Protein AF-0000000071578314 (afdb_homodimer)

Structure (mmCIF, N/CA/C/O backbone):
data_AF-0000000071578314-model_v1
#
loop_
_entity.id
_entity.type
_entity.pdbx_description
1 polymer 'Uncharacterized protein'
#
loop_
_atom_site.group_PDB
_atom_site.id
_atom_site.type_symbol
_atom_site.label_atom_id
_atom_site.label_alt_id
_atom_site.label_comp_id
_atom_site.label_asym_id
_atom_site.label_entity_id
_atom_site.label_seq_id
_atom_site.pdbx_PDB_ins_code
_atom_site.Cartn_x
_atom_site.Cartn_y
_atom_site.Cartn_z
_atom_site.occupancy
_atom_site.B_iso_or_equiv
_atom_site.auth_seq_id
_atom_site.auth_comp_id
_atom_site.auth_asym_id
_atom_site.auth_atom_id
_atom_site.pdbx_PDB_model_num
ATOM 1 N N . MET A 1 1 ? -38 37.062 40.188 1 32.25 1 MET A N 1
ATOM 2 C CA . MET A 1 1 ? -37.344 35.75 40.094 1 32.25 1 MET A CA 1
ATOM 3 C C . MET A 1 1 ? -36.375 35.688 38.938 1 32.25 1 MET A C 1
ATOM 5 O O . MET A 1 1 ? -36.5 36.438 37.969 1 32.25 1 MET A O 1
ATOM 9 N N . SER A 1 2 ? -35.188 34.781 39.125 1 33.84 2 SER A N 1
ATOM 10 C CA . SER A 1 2 ? -33.812 34.531 38.719 1 33.84 2 SER A CA 1
ATOM 11 C C . SER A 1 2 ? -33.75 33.969 37.281 1 33.84 2 SER A C 1
ATOM 13 O O . SER A 1 2 ? -34.031 32.812 37.062 1 33.84 2 SER A O 1
ATOM 15 N N . TYR A 1 3 ? -34.062 34.656 36.281 1 40.19 3 TYR A N 1
ATOM 16 C CA . TYR A 1 3 ? -33.844 34.375 34.844 1 40.19 3 TYR A CA 1
ATOM 17 C C . TYR A 1 3 ? -32.406 34.031 34.562 1 40.19 3 TYR A C 1
ATOM 19 O O . TYR A 1 3 ? -31.984 33.906 33.406 1 40.19 3 TYR A O 1
ATOM 27 N N . ASN A 1 4 ? -31.453 34.375 35.531 1 37.28 4 ASN A N 1
ATOM 28 C CA . ASN A 1 4 ? -30.031 34.188 35.219 1 37.28 4 ASN A CA 1
ATOM 29 C C . ASN A 1 4 ? -29.688 32.719 35.031 1 37.28 4 ASN A C 1
ATOM 31 O O . ASN A 1 4 ? -28.516 32.344 35.062 1 37.28 4 ASN A O 1
ATOM 35 N N . GLN A 1 5 ? -30.531 31.797 35.406 1 35.94 5 GLN A N 1
ATOM 36 C CA . GLN A 1 5 ? -30 30.453 35.531 1 35.94 5 GLN A CA 1
ATOM 37 C C . GLN A 1 5 ? -29.516 29.906 34.188 1 35.94 5 GLN A C 1
ATOM 39 O O . GLN A 1 5 ? -28.562 29.109 34.156 1 35.94 5 GLN A O 1
ATOM 44 N N . ASN A 1 6 ? -30.328 30 33.156 1 36.62 6 ASN A N 1
ATOM 45 C CA . ASN A 1 6 ? -30.188 28.969 32.125 1 36.62 6 ASN A CA 1
ATOM 46 C C . ASN A 1 6 ? -28.969 29.25 31.234 1 36.62 6 ASN A C 1
ATOM 48 O O . ASN A 1 6 ? -28.812 28.609 30.188 1 36.62 6 ASN A O 1
ATOM 52 N N . TYR A 1 7 ? -28.391 30.438 31.312 1 37.94 7 TYR A N 1
ATOM 53 C CA . TYR A 1 7 ? -27.391 30.609 30.281 1 37.94 7 TYR A CA 1
ATOM 54 C C . TYR A 1 7 ? -26.188 29.703 30.516 1 37.94 7 TYR A C 1
ATOM 56 O O . TYR A 1 7 ? -25.234 29.703 29.734 1 37.94 7 TYR A O 1
ATOM 64 N N . ASN A 1 8 ? -25.906 29.344 31.766 1 36.47 8 ASN A N 1
ATOM 65 C CA . ASN A 1 8 ? -24.656 28.625 32.031 1 36.47 8 ASN A CA 1
ATOM 66 C C . ASN A 1 8 ? -24.625 27.281 31.281 1 36.47 8 ASN A C 1
ATOM 68 O O . ASN A 1 8 ? -23.797 26.422 31.594 1 36.47 8 ASN A O 1
ATOM 72 N N . SER A 1 9 ? -25.781 26.781 30.906 1 37.16 9 SER A N 1
ATOM 73 C CA . SER A 1 9 ? -25.594 25.469 30.312 1 37.16 9 SER A CA 1
ATOM 74 C C . SER A 1 9 ? -24.656 25.531 29.109 1 37.16 9 SER A C 1
ATOM 76 O O . SER A 1 9 ? -25.109 25.594 27.969 1 37.16 9 SER A O 1
ATOM 78 N N . ARG A 1 10 ? -23.859 26.562 29.062 1 40.16 10 ARG A N 1
ATOM 79 C CA . ARG A 1 10 ? -22.828 26.422 28.016 1 40.16 10 ARG A CA 1
ATOM 80 C C . ARG A 1 10 ? -22.344 24.969 27.938 1 40.16 10 ARG A C 1
ATOM 82 O O . ARG A 1 10 ? -22.156 24.312 28.969 1 40.16 10 ARG A O 1
ATOM 89 N N . GLY A 1 11 ? -22.656 24.172 26.953 1 41.34 11 GLY A N 1
ATOM 90 C CA . GLY A 1 11 ? -22.25 22.812 26.609 1 41.34 11 GLY A CA 1
ATOM 91 C C . GLY A 1 11 ? -20.828 22.5 27.031 1 41.34 11 GLY A C 1
ATOM 92 O O . GLY A 1 11 ? -19.891 23.172 26.625 1 41.34 11 GLY A O 1
ATOM 93 N N . ALA A 1 12 ? -20.5 22.125 28.25 1 46.62 12 ALA A N 1
ATOM 94 C CA . ALA A 1 12 ? -19.219 21.625 28.766 1 46.62 12 ALA A CA 1
ATOM 95 C C . ALA A 1 12 ? -18.422 20.953 27.672 1 46.62 12 ALA A C 1
ATOM 97 O O . ALA A 1 12 ? -18.922 20.078 26.969 1 46.62 12 ALA A O 1
ATOM 98 N N . SER A 1 13 ? -17.578 21.641 26.969 1 53.97 13 SER A N 1
ATOM 99 C CA . SER A 1 13 ? -16.625 20.969 26.094 1 53.97 13 SER A CA 1
ATOM 100 C C . SER A 1 13 ? -16.281 19.578 26.609 1 53.97 13 SER A C 1
ATOM 102 O O . SER A 1 13 ? -16.109 19.375 27.812 1 53.97 13 SER A O 1
ATOM 104 N N . PRO A 1 14 ? -16.797 18.547 25.953 1 57.66 14 PRO A N 1
ATOM 105 C CA . PRO A 1 14 ? -16.422 17.219 26.453 1 57.66 14 PRO A CA 1
ATOM 106 C C . PRO A 1 14 ? -15.016 17.188 27.047 1 57.66 14 PRO A C 1
ATOM 108 O O . PRO A 1 14 ? -14.148 17.953 26.641 1 57.66 14 PRO A O 1
ATOM 111 N N . PRO A 1 15 ? -14.93 16.578 28.266 1 58.28 15 PRO A N 1
ATOM 112 C CA . PRO A 1 15 ? -13.617 16.484 28.922 1 58.28 15 PRO A CA 1
ATOM 113 C C . PRO A 1 15 ? -12.516 16.062 27.953 1 58.28 15 PRO A C 1
ATOM 115 O O . PRO A 1 15 ? -12.789 15.406 26.938 1 58.28 15 PRO A O 1
ATOM 118 N N . LEU A 1 16 ? -11.359 16.719 27.969 1 56.22 16 LEU A N 1
ATOM 119 C CA . LEU A 1 16 ? -10.125 16.422 27.234 1 56.22 16 LEU A CA 1
ATOM 120 C C . LEU A 1 16 ? -9.953 14.93 27.047 1 56.22 16 LEU A C 1
ATOM 122 O O . LEU A 1 16 ? -9.43 14.484 26.016 1 56.22 16 LEU A O 1
ATOM 126 N N . SER A 1 17 ? -10.414 14.219 28.109 1 58.94 17 SER A N 1
ATOM 127 C CA . SER A 1 17 ? -10.32 12.758 28.062 1 58.94 17 SER A CA 1
ATOM 128 C C . SER A 1 17 ? -11.055 12.188 26.859 1 58.94 17 SER A C 1
ATOM 130 O O . SER A 1 17 ? -10.633 11.18 26.281 1 58.94 17 SER A O 1
ATOM 132 N N . TYR A 1 18 ? -12.125 12.852 26.469 1 56.09 18 TYR A N 1
ATOM 133 C CA . TYR A 1 18 ? -12.945 12.391 25.359 1 56.09 18 TYR A CA 1
ATOM 134 C C . TYR A 1 18 ? -12.18 12.469 24.047 1 56.09 18 TYR A C 1
ATOM 136 O O . TYR A 1 18 ? -12.328 11.609 23.172 1 56.09 18 TYR A O 1
ATOM 144 N N . TYR A 1 19 ? -11.336 13.367 23.953 1 58.34 19 TYR A N 1
ATOM 145 C CA . TYR A 1 19 ? -10.562 13.539 22.734 1 58.34 19 TYR A CA 1
ATOM 146 C C . TYR A 1 19 ? -9.281 12.727 22.766 1 58.34 19 TYR A C 1
ATOM 148 O O . TYR A 1 19 ? -8.797 12.258 21.734 1 58.34 19 TYR A O 1
ATOM 156 N N . ILE A 1 20 ? -8.828 12.523 23.953 1 67.69 20 ILE A N 1
ATOM 157 C CA . ILE A 1 20 ? -7.523 11.898 24.109 1 67.69 20 ILE A CA 1
ATOM 158 C C . ILE A 1 20 ? -7.645 10.391 23.906 1 67.69 20 ILE A C 1
ATOM 160 O O . ILE A 1 20 ? -6.773 9.766 23.297 1 67.69 20 ILE A O 1
ATOM 164 N N . GLN A 1 21 ? -8.773 9.875 24.281 1 74 21 GLN A N 1
ATOM 165 C CA . GLN A 1 21 ? -8.898 8.422 24.281 1 74 21 GLN A CA 1
ATOM 166 C C . GLN A 1 21 ? -8.953 7.883 22.844 1 74 21 GLN A C 1
ATOM 168 O O . GLN A 1 21 ? -8.188 6.992 22.484 1 74 21 GLN A O 1
ATOM 173 N N . PRO A 1 22 ? -9.836 8.461 22.047 1 77.25 22 PRO A N 1
ATOM 174 C CA . PRO A 1 22 ? -9.875 7.957 20.672 1 77.25 22 PRO A CA 1
ATOM 175 C C . PRO A 1 22 ? -8.57 8.203 19.922 1 77.25 22 PRO A C 1
ATOM 177 O O . PRO A 1 22 ? -8.164 7.379 19.109 1 77.25 22 PRO A O 1
ATOM 180 N N . ARG A 1 23 ? -7.938 9.227 20.25 1 82.94 23 ARG A N 1
ATOM 181 C CA . ARG A 1 23 ? -6.672 9.531 19.594 1 82.94 23 ARG A CA 1
ATOM 182 C C . ARG A 1 23 ? -5.598 8.516 19.969 1 82.94 23 ARG A C 1
ATOM 184 O O . ARG A 1 23 ? -4.789 8.117 19.125 1 82.94 23 ARG A O 1
ATOM 191 N N . GLN A 1 24 ? -5.637 8.195 21.234 1 86.44 24 GLN A N 1
ATOM 192 C CA . GLN A 1 24 ? -4.656 7.219 21.703 1 86.44 24 GLN A CA 1
ATOM 193 C C . GLN A 1 24 ? -4.922 5.84 21.094 1 86.44 24 GLN A C 1
ATOM 195 O O . GLN A 1 24 ? -3.988 5.121 20.734 1 86.44 24 GLN A O 1
ATOM 200 N N . ARG A 1 25 ? -6.148 5.496 21.016 1 88.5 25 ARG A N 1
ATOM 201 C CA . ARG A 1 25 ? -6.508 4.215 20.422 1 88.5 25 ARG A CA 1
ATOM 202 C C . ARG A 1 25 ? -6.102 4.16 18.953 1 88.5 25 ARG A C 1
ATOM 204 O O . ARG A 1 25 ? -5.582 3.146 18.484 1 88.5 25 ARG A O 1
ATOM 211 N N . LEU A 1 26 ? -6.359 5.227 18.297 1 90 26 LEU A N 1
ATOM 212 C CA . LEU A 1 26 ? -5.98 5.289 16.891 1 90 26 LEU A CA 1
ATOM 213 C C . LEU A 1 26 ? -4.469 5.211 16.734 1 90 26 LEU A C 1
ATOM 215 O O . LEU A 1 26 ? -3.967 4.504 15.859 1 90 26 LEU A O 1
ATOM 219 N N . ASN A 1 27 ? -3.818 5.887 17.625 1 91.06 27 ASN A N 1
ATOM 220 C CA . ASN A 1 27 ? -2.361 5.855 17.578 1 91.06 27 ASN A CA 1
ATOM 221 C C . ASN A 1 27 ? -1.824 4.445 17.812 1 91.06 27 ASN A C 1
ATOM 223 O O . ASN A 1 27 ? -0.858 4.031 17.172 1 91.06 27 ASN A O 1
ATOM 227 N N . THR A 1 28 ? -2.43 3.793 18.703 1 91.06 28 THR A N 1
ATOM 228 C CA . THR A 1 28 ? -2.02 2.42 18.984 1 91.06 28 THR A CA 1
ATOM 229 C C . THR A 1 28 ? -2.299 1.525 17.766 1 91.06 28 THR A C 1
ATOM 231 O O . THR A 1 28 ? -1.459 0.706 17.391 1 91.06 28 THR A O 1
ATOM 234 N N . LEU A 1 29 ? -3.438 1.642 17.172 1 92.5 29 LEU A N 1
ATOM 235 C CA . LEU A 1 29 ? -3.789 0.874 15.992 1 92.5 29 LEU A CA 1
ATOM 236 C C . LEU A 1 29 ? -2.783 1.119 14.867 1 92.5 29 LEU A C 1
ATOM 238 O O . LEU A 1 29 ? -2.293 0.171 14.25 1 92.5 29 LEU A O 1
ATOM 242 N N . LEU A 1 30 ? -2.467 2.359 14.672 1 94.19 30 LEU A N 1
ATOM 243 C CA . LEU A 1 30 ? -1.527 2.725 13.617 1 94.19 30 LEU A CA 1
ATOM 244 C C . LEU A 1 30 ? -0.124 2.223 13.945 1 94.19 30 LEU A C 1
ATOM 246 O O . LEU A 1 30 ? 0.603 1.78 13.047 1 94.19 30 LEU A O 1
ATOM 250 N N . ALA A 1 31 ? 0.242 2.254 15.219 1 94.38 31 ALA A N 1
ATOM 251 C CA . ALA A 1 31 ? 1.557 1.764 15.617 1 94.38 31 ALA A CA 1
ATOM 252 C C . ALA A 1 31 ? 1.678 0.261 15.383 1 94.38 31 ALA A C 1
ATOM 254 O O . ALA A 1 31 ? 2.676 -0.21 14.836 1 94.38 31 ALA A O 1
ATOM 255 N N . VAL A 1 32 ? 0.685 -0.415 15.789 1 94.19 32 VAL A N 1
ATOM 256 C CA . VAL A 1 32 ? 0.679 -1.862 15.609 1 94.19 32 VAL A CA 1
ATOM 257 C C . VAL A 1 32 ? 0.673 -2.191 14.117 1 94.19 32 VAL A C 1
ATOM 259 O O . VAL A 1 32 ? 1.396 -3.084 13.664 1 94.19 32 VAL A O 1
ATOM 262 N N . HIS A 1 33 ? -0.145 -1.476 13.375 1 95.44 33 HIS A N 1
ATOM 263 C CA . HIS A 1 33 ? -0.214 -1.676 11.938 1 95.44 33 HIS A CA 1
ATOM 264 C C . HIS A 1 33 ? 1.128 -1.382 11.273 1 95.44 33 HIS A C 1
ATOM 266 O O . HIS A 1 33 ? 1.562 -2.119 10.383 1 95.44 33 HIS A O 1
ATOM 272 N N . SER A 1 34 ? 1.785 -0.366 11.711 1 96.75 34 SER A N 1
ATOM 273 C CA . SER A 1 34 ? 3.088 -0.008 11.156 1 96.75 34 SER A CA 1
ATOM 274 C C . SER A 1 34 ? 4.125 -1.092 11.438 1 96.75 34 SER A C 1
ATOM 276 O O . SER A 1 34 ? 4.785 -1.577 10.516 1 96.75 34 SER A O 1
ATOM 278 N N . VAL A 1 35 ? 4.246 -1.532 12.664 1 96.44 35 VAL A N 1
ATOM 279 C CA . VAL A 1 35 ? 5.223 -2.539 13.062 1 96.44 35 VAL A CA 1
ATOM 280 C C . VAL A 1 35 ? 4.93 -3.855 12.344 1 96.44 35 VAL A C 1
ATOM 282 O O . VAL A 1 35 ? 5.84 -4.508 11.836 1 96.44 35 VAL A O 1
ATOM 285 N N . SER A 1 36 ? 3.678 -4.188 12.336 1 95.88 36 SER A N 1
ATOM 286 C CA . SER A 1 36 ? 3.307 -5.41 11.633 1 95.88 36 SER A CA 1
ATOM 287 C C . SER A 1 36 ? 3.645 -5.316 10.148 1 95.88 36 SER A C 1
ATOM 289 O O . SER A 1 36 ? 4.07 -6.301 9.539 1 95.88 36 SER A O 1
ATOM 291 N N . SER A 1 37 ? 3.453 -4.191 9.547 1 96.62 37 SER A N 1
ATOM 292 C CA . SER A 1 37 ? 3.764 -4 8.133 1 96.62 37 SER A CA 1
ATOM 293 C C . SER A 1 37 ? 5.258 -4.16 7.867 1 96.62 37 SER A C 1
ATOM 295 O O . SER A 1 37 ? 5.656 -4.746 6.859 1 96.62 37 SER A O 1
ATOM 297 N N . PHE A 1 38 ? 6.105 -3.719 8.797 1 96.56 38 PHE A N 1
ATOM 298 C CA . PHE A 1 38 ? 7.547 -3.898 8.664 1 96.56 38 PHE A CA 1
ATOM 299 C C . PHE A 1 38 ? 7.914 -5.375 8.703 1 96.56 38 PHE A C 1
ATOM 301 O O . PHE A 1 38 ? 8.672 -5.855 7.859 1 96.56 38 PHE A O 1
ATOM 308 N N . ILE A 1 39 ? 7.305 -6.047 9.578 1 95.31 39 ILE A N 1
ATOM 309 C CA . ILE A 1 39 ? 7.645 -7.449 9.797 1 95.31 39 ILE A CA 1
ATOM 310 C C . ILE A 1 39 ? 7.133 -8.297 8.633 1 95.31 39 ILE A C 1
ATOM 312 O O . ILE A 1 39 ? 7.895 -9.047 8.023 1 95.31 39 ILE A O 1
ATOM 316 N N . ILE A 1 40 ? 5.891 -8.141 8.281 1 92.94 40 ILE A N 1
ATOM 317 C CA . ILE A 1 40 ? 5.266 -8.93 7.219 1 92.94 40 ILE A CA 1
ATOM 318 C C . ILE A 1 40 ? 5.906 -8.578 5.875 1 92.94 40 ILE A C 1
ATOM 320 O O . ILE A 1 40 ? 6.195 -9.469 5.07 1 92.94 40 ILE A O 1
ATOM 324 N N . GLY A 1 41 ? 6.094 -7.277 5.656 1 95.88 41 GLY A N 1
ATOM 325 C CA . GLY A 1 41 ? 6.727 -6.852 4.418 1 95.88 41 GLY A CA 1
ATOM 326 C C . GLY A 1 41 ? 8.133 -7.398 4.246 1 95.88 41 GLY A C 1
ATOM 327 O O . GLY A 1 41 ? 8.477 -7.91 3.178 1 95.88 41 GLY A O 1
ATOM 328 N N . ALA A 1 42 ? 8.891 -7.383 5.285 1 95.44 42 ALA A N 1
ATOM 329 C CA . ALA A 1 42 ? 10.273 -7.852 5.219 1 95.44 42 ALA A CA 1
ATOM 330 C C . ALA A 1 42 ? 10.328 -9.367 5.09 1 95.44 42 ALA A C 1
ATOM 332 O O . ALA A 1 42 ? 11.039 -9.898 4.23 1 95.44 42 ALA A O 1
ATOM 333 N N . LEU A 1 43 ? 9.586 -10.016 5.887 1 92.38 43 LEU A N 1
ATOM 334 C CA . LEU A 1 43 ? 9.609 -11.477 5.883 1 92.38 43 LEU A CA 1
ATOM 335 C C . LEU A 1 43 ? 9.07 -12.023 4.562 1 92.38 43 LEU A C 1
ATOM 337 O O . LEU A 1 43 ? 9.641 -12.961 3.996 1 92.38 43 LEU A O 1
ATOM 341 N N . GLY A 1 44 ? 7.996 -11.484 4.098 1 91.25 44 GLY A N 1
ATOM 342 C CA . GLY A 1 44 ? 7.406 -11.945 2.854 1 91.25 44 GLY A CA 1
ATOM 343 C C . GLY A 1 44 ? 8.266 -11.656 1.64 1 91.25 44 GLY A C 1
ATOM 344 O O . GLY A 1 44 ? 8.289 -12.438 0.685 1 91.25 44 GLY A O 1
ATOM 345 N N . TYR A 1 45 ? 8.945 -10.562 1.661 1 93.94 45 TYR A N 1
ATOM 346 C CA . TYR A 1 45 ? 9.812 -10.211 0.542 1 93.94 45 TYR A CA 1
ATOM 347 C C . TYR A 1 45 ? 11.039 -11.117 0.5 1 93.94 45 TYR A C 1
ATOM 349 O O . TYR A 1 45 ? 11.438 -11.586 -0.571 1 93.94 45 TYR A O 1
ATOM 357 N N . LEU A 1 46 ? 11.625 -11.414 1.672 1 92.19 46 LEU A N 1
ATOM 358 C CA . LEU A 1 46 ? 12.859 -12.188 1.752 1 92.19 46 LEU A CA 1
ATOM 359 C C . LEU A 1 46 ? 12.578 -13.68 1.591 1 92.19 46 LEU A C 1
ATOM 361 O O . LEU A 1 46 ? 13.43 -14.43 1.098 1 92.19 46 LEU A O 1
ATOM 365 N N . ASN A 1 47 ? 11.438 -14.078 2.062 1 88.38 47 ASN A N 1
ATOM 366 C CA . ASN A 1 47 ? 11.039 -15.484 1.981 1 88.38 47 ASN A CA 1
ATOM 367 C C . ASN A 1 47 ? 9.68 -15.641 1.32 1 88.38 47 ASN A C 1
ATOM 369 O O . ASN A 1 47 ? 8.68 -15.891 2 1 88.38 47 ASN A O 1
ATOM 373 N N . PRO A 1 48 ? 9.75 -15.688 0.012 1 77.75 48 PRO A N 1
ATOM 374 C CA . PRO A 1 48 ? 8.461 -15.75 -0.682 1 77.75 48 PRO A CA 1
ATOM 375 C C . PRO A 1 48 ? 7.75 -17.078 -0.48 1 77.75 48 PRO A C 1
ATOM 377 O O . PRO A 1 48 ? 6.547 -17.188 -0.742 1 77.75 48 PRO A O 1
ATOM 380 N N . ASN A 1 49 ? 8.453 -18.094 0.102 1 75.5 49 ASN A N 1
ATOM 381 C CA . ASN A 1 49 ? 7.816 -19.359 0.431 1 75.5 49 ASN A CA 1
ATOM 382 C C . ASN A 1 49 ? 6.793 -19.203 1.552 1 75.5 49 ASN A C 1
ATOM 384 O O . ASN A 1 49 ? 5.941 -20.078 1.748 1 75.5 49 ASN A O 1
ATOM 388 N N . THR A 1 50 ? 6.961 -18.094 2.164 1 69.25 50 THR A N 1
ATOM 389 C CA . THR A 1 50 ? 5.988 -17.812 3.215 1 69.25 50 THR A CA 1
ATOM 390 C C . THR A 1 50 ? 4.582 -17.688 2.631 1 69.25 50 THR A C 1
ATOM 392 O O . THR A 1 50 ? 3.594 -17.969 3.311 1 69.25 50 THR A O 1
ATOM 395 N N . ALA A 1 51 ? 4.57 -17.281 1.399 1 65.94 51 ALA A N 1
ATOM 396 C CA . ALA A 1 51 ? 3.271 -17.234 0.734 1 65.94 51 ALA A CA 1
ATOM 397 C C . AL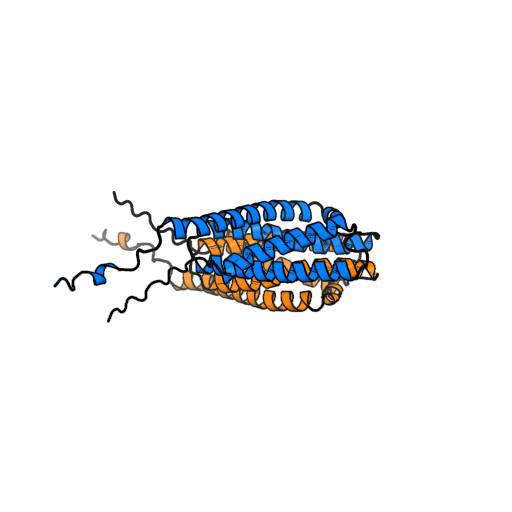A A 1 51 ? 2.621 -18.609 0.691 1 65.94 51 ALA A C 1
ATOM 399 O O . ALA A 1 51 ? 1.395 -18.719 0.663 1 65.94 51 ALA A O 1
ATOM 400 N N . SER A 1 52 ? 3.475 -19.594 0.691 1 65.81 52 SER A N 1
ATOM 401 C CA . SER A 1 52 ? 2.973 -20.953 0.671 1 65.81 52 SER A CA 1
ATOM 402 C C . SER A 1 52 ? 2.244 -21.297 1.968 1 65.81 52 SER A C 1
ATOM 404 O O . SER A 1 52 ? 1.463 -22.25 2.016 1 65.81 52 SER A O 1
ATOM 406 N N . LEU A 1 53 ? 2.596 -20.484 2.91 1 62.72 53 LEU A N 1
ATOM 407 C CA . LEU A 1 53 ? 1.857 -20.688 4.156 1 62.72 53 LEU A CA 1
ATOM 408 C C . LEU A 1 53 ? 0.403 -20.25 3.994 1 62.72 53 LEU A C 1
ATOM 410 O O . LEU A 1 53 ? -0.477 -20.75 4.699 1 62.72 53 LEU A O 1
ATOM 414 N N . PHE A 1 54 ? 0.282 -19.438 2.947 1 63.78 54 PHE A N 1
ATOM 415 C CA . PHE A 1 54 ? -1.056 -18.891 2.762 1 63.78 54 PHE A CA 1
ATOM 416 C C . PHE A 1 54 ? -1.762 -19.562 1.593 1 63.78 54 PHE A C 1
ATOM 418 O O . PHE A 1 54 ? -2.992 -19.625 1.561 1 63.78 54 PHE A O 1
ATOM 425 N N . PHE A 1 55 ? -0.832 -20.141 0.766 1 65.38 55 PHE A N 1
ATOM 426 C CA . PHE A 1 55 ? -1.408 -20.719 -0.438 1 65.38 55 PHE A CA 1
ATOM 427 C C . PHE A 1 55 ? -0.785 -22.078 -0.727 1 65.38 55 PHE A C 1
ATOM 429 O O . PHE A 1 55 ? 0.402 -22.297 -0.469 1 65.38 55 PHE A O 1
ATOM 436 N N . SER A 1 56 ? -1.62 -23 -1.062 1 64.88 56 SER A N 1
ATOM 437 C CA . SER A 1 56 ? -1.12 -24.328 -1.438 1 64.88 56 SER A CA 1
ATOM 438 C C . SER A 1 56 ? -0.535 -24.312 -2.846 1 64.88 56 SER A C 1
ATOM 440 O O . SER A 1 56 ? -1.267 -24.156 -3.826 1 64.88 56 SER A O 1
ATOM 442 N N . VAL A 1 57 ? 0.733 -24.141 -2.9 1 63.47 57 VAL A N 1
ATOM 443 C CA . VAL A 1 57 ? 1.421 -24.156 -4.188 1 63.47 57 VAL A CA 1
ATOM 444 C C . VAL A 1 57 ? 1.964 -25.562 -4.465 1 63.47 57 VAL A C 1
ATOM 446 O O . VAL A 1 57 ? 2.643 -26.156 -3.621 1 63.47 57 VAL A O 1
ATOM 449 N N . GLU A 1 58 ? 1.513 -26.125 -5.559 1 66.81 58 GLU A N 1
ATOM 450 C CA . GLU A 1 58 ? 1.851 -27.516 -5.852 1 66.81 58 GLU A CA 1
ATOM 451 C C . GLU A 1 58 ? 2.902 -27.609 -6.953 1 66.81 58 GLU A C 1
ATOM 453 O O . GLU A 1 58 ? 3.658 -28.578 -7.02 1 66.81 58 GLU A O 1
ATOM 458 N N . SER A 1 59 ? 2.949 -26.609 -7.844 1 72.31 59 SER A N 1
ATOM 459 C CA . SER A 1 59 ? 3.875 -26.688 -8.969 1 72.31 59 SER A CA 1
ATOM 460 C C . SER A 1 59 ? 4.934 -25.594 -8.898 1 72.31 59 SER A C 1
ATOM 462 O O . SER A 1 59 ? 4.703 -24.531 -8.312 1 72.31 59 SER A O 1
ATOM 464 N N . PRO A 1 60 ? 6.137 -25.969 -9.406 1 73.44 60 PRO A N 1
ATOM 465 C CA . PRO A 1 60 ? 7.211 -24.984 -9.43 1 73.44 60 PRO A CA 1
ATOM 466 C C . PRO A 1 60 ? 6.809 -23.703 -10.156 1 73.44 60 PRO A C 1
ATOM 468 O O . PRO A 1 60 ? 7.223 -22.609 -9.758 1 73.44 60 PRO A O 1
ATOM 471 N N . ARG A 1 61 ? 6.027 -23.844 -11.156 1 72.38 61 ARG A N 1
ATOM 472 C CA . ARG A 1 61 ? 5.609 -22.672 -11.914 1 72.38 61 ARG A CA 1
ATOM 473 C C . ARG A 1 61 ? 4.645 -21.812 -11.102 1 72.38 61 ARG A C 1
ATOM 475 O O . ARG A 1 61 ? 4.723 -20.578 -11.141 1 72.38 61 ARG A O 1
ATOM 482 N N . GLU A 1 62 ? 3.791 -22.484 -10.375 1 72.56 62 GLU A N 1
ATOM 483 C CA . GLU A 1 62 ? 2.885 -21.781 -9.469 1 72.56 62 GLU A CA 1
ATOM 484 C C . GLU A 1 62 ? 3.654 -21.016 -8.406 1 72.56 62 GLU A C 1
ATOM 486 O O . GLU A 1 62 ? 3.295 -19.891 -8.062 1 72.56 62 GLU A O 1
ATOM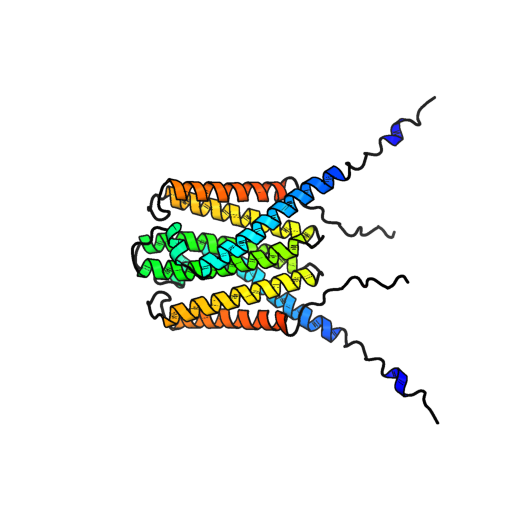 491 N N . MET A 1 63 ? 4.68 -21.656 -8.094 1 73.94 63 MET A N 1
ATOM 492 C CA . MET A 1 63 ? 5.496 -21.047 -7.051 1 73.94 63 MET A CA 1
ATOM 493 C C . MET A 1 63 ? 6.219 -19.812 -7.578 1 73.94 63 MET A C 1
ATOM 495 O O . MET A 1 63 ? 6.406 -18.844 -6.844 1 73.94 63 MET A O 1
ATOM 499 N N . GLY A 1 64 ? 6.559 -19.891 -8.82 1 77.5 64 GLY A N 1
ATOM 500 C CA . GLY A 1 64 ? 7.223 -18.734 -9.414 1 77.5 64 GLY A CA 1
ATOM 501 C C . GLY A 1 64 ? 6.332 -17.516 -9.5 1 77.5 64 GLY A C 1
ATOM 502 O O . GLY A 1 64 ? 6.75 -16.406 -9.141 1 77.5 64 GLY A O 1
ATOM 503 N N . VAL A 1 65 ? 5.121 -17.719 -9.898 1 77.12 65 VAL A N 1
ATOM 504 C CA . VAL A 1 65 ? 4.16 -16.625 -10.016 1 77.12 65 VAL A CA 1
ATOM 505 C C . VAL A 1 65 ? 3.844 -16.062 -8.625 1 77.12 65 VAL A C 1
ATOM 507 O O . VAL A 1 65 ? 3.828 -14.852 -8.43 1 77.12 65 VAL A O 1
ATOM 510 N N . ALA A 1 66 ? 3.648 -16.938 -7.75 1 80.5 66 ALA A N 1
ATOM 511 C CA . ALA A 1 66 ? 3.334 -16.531 -6.383 1 80.5 66 ALA A CA 1
ATOM 512 C C . ALA A 1 66 ? 4.5 -15.773 -5.754 1 80.5 66 ALA A C 1
ATOM 514 O O . ALA A 1 66 ? 4.293 -14.812 -5.004 1 80.5 66 ALA A O 1
ATOM 515 N N . ARG A 1 67 ? 5.645 -16.188 -6.094 1 84.19 67 ARG A N 1
ATOM 516 C CA . ARG A 1 67 ? 6.84 -15.562 -5.535 1 84.19 67 ARG A CA 1
ATOM 517 C C . ARG A 1 67 ? 6.969 -14.117 -5.984 1 84.19 67 ARG A C 1
ATOM 519 O O . ARG A 1 67 ? 7.172 -13.219 -5.16 1 84.19 67 ARG A O 1
ATOM 526 N N . VAL A 1 68 ? 6.781 -13.875 -7.199 1 82.81 68 VAL A N 1
ATOM 527 C CA . VAL A 1 68 ? 6.953 -12.523 -7.727 1 82.81 68 VAL A CA 1
ATOM 528 C C . VAL A 1 68 ? 5.844 -11.617 -7.199 1 82.81 68 VAL A C 1
ATOM 530 O O . VAL A 1 68 ? 6.109 -10.508 -6.73 1 82.81 68 VAL A O 1
ATOM 533 N N . LEU A 1 69 ? 4.645 -12.07 -7.242 1 86 69 LEU A N 1
ATOM 534 C CA . LEU A 1 69 ? 3.51 -11.273 -6.785 1 86 69 LEU A CA 1
ATOM 535 C C . LEU A 1 69 ? 3.605 -11 -5.289 1 86 69 LEU A C 1
ATOM 537 O O . LEU A 1 69 ? 3.268 -9.906 -4.828 1 86 69 LEU A O 1
ATOM 541 N N . SER A 1 70 ? 4.062 -11.992 -4.633 1 88.62 70 SER A N 1
ATOM 542 C CA . SER A 1 70 ? 4.215 -11.82 -3.189 1 88.62 70 SER A CA 1
ATOM 543 C C . SER A 1 70 ? 5.301 -10.805 -2.865 1 88.62 70 SER A C 1
ATOM 545 O O . SER A 1 70 ? 5.152 -10 -1.939 1 88.62 70 SER A O 1
ATOM 547 N N . ARG A 1 71 ? 6.375 -10.773 -3.584 1 91.81 71 ARG A N 1
ATOM 548 C CA . ARG A 1 71 ? 7.445 -9.812 -3.338 1 91.81 71 ARG A CA 1
ATOM 549 C C . ARG A 1 71 ? 6.977 -8.391 -3.621 1 91.81 71 ARG A C 1
ATOM 551 O O . ARG A 1 71 ? 7.301 -7.461 -2.873 1 91.81 71 ARG A O 1
ATOM 558 N N . LEU A 1 72 ? 6.219 -8.266 -4.695 1 91.5 72 LEU A N 1
ATOM 559 C CA . LEU A 1 72 ? 5.68 -6.949 -5.012 1 91.5 72 LEU A CA 1
ATOM 560 C C . LEU A 1 72 ? 4.711 -6.484 -3.93 1 91.5 72 LEU A C 1
ATOM 562 O O . LEU A 1 72 ? 4.789 -5.34 -3.475 1 91.5 72 LEU A O 1
ATOM 566 N N . TYR A 1 73 ? 3.895 -7.371 -3.547 1 93.25 73 TYR A N 1
ATOM 567 C CA . TYR A 1 73 ? 2.918 -7.082 -2.502 1 93.25 73 TYR A CA 1
ATOM 568 C C . TYR A 1 73 ? 3.611 -6.734 -1.189 1 93.25 73 TYR A C 1
ATOM 570 O O . TYR A 1 73 ? 3.273 -5.734 -0.547 1 93.25 73 TYR A O 1
ATOM 578 N N . CYS A 1 74 ? 4.629 -7.516 -0.81 1 95.31 74 CYS A N 1
ATOM 579 C CA . CYS A 1 74 ? 5.328 -7.336 0.458 1 95.31 74 CYS A CA 1
ATOM 580 C C . CYS A 1 74 ? 6.176 -6.07 0.437 1 95.31 74 CYS A C 1
ATOM 582 O O . CYS A 1 74 ? 6.332 -5.406 1.463 1 95.31 74 CYS A O 1
ATOM 584 N N . ALA A 1 75 ? 6.707 -5.742 -0.707 1 96.38 75 ALA A N 1
ATOM 585 C CA . ALA A 1 75 ? 7.414 -4.473 -0.825 1 96.38 75 ALA A CA 1
ATOM 586 C C . ALA A 1 75 ? 6.484 -3.299 -0.521 1 96.38 75 ALA A C 1
ATOM 588 O O . ALA A 1 75 ? 6.871 -2.359 0.181 1 96.38 75 ALA A O 1
ATOM 589 N N . LEU A 1 76 ? 5.305 -3.377 -1.015 1 97.5 76 LEU A N 1
ATOM 590 C CA . LEU A 1 76 ? 4.328 -2.32 -0.773 1 97.5 76 LEU A CA 1
ATOM 591 C C . LEU A 1 76 ? 3.891 -2.309 0.688 1 97.5 76 LEU A C 1
ATOM 593 O O . LEU A 1 76 ? 3.705 -1.24 1.276 1 97.5 76 LEU A O 1
ATOM 597 N N . ILE A 1 77 ? 3.748 -3.477 1.269 1 97.06 77 ILE A N 1
ATOM 598 C CA . ILE A 1 77 ? 3.395 -3.568 2.68 1 97.06 77 ILE A CA 1
ATOM 599 C C . ILE A 1 77 ? 4.492 -2.934 3.529 1 97.06 77 ILE A C 1
ATOM 601 O O . ILE A 1 77 ? 4.207 -2.17 4.457 1 97.06 77 ILE A O 1
ATOM 605 N N . PHE A 1 78 ? 5.699 -3.225 3.18 1 97.38 78 PHE A N 1
ATOM 606 C CA . PHE A 1 78 ? 6.82 -2.645 3.91 1 97.38 78 PHE A CA 1
ATOM 607 C C . PHE A 1 78 ? 6.789 -1.124 3.826 1 97.38 78 PHE A C 1
ATOM 609 O O . PHE A 1 78 ? 7.004 -0.438 4.828 1 97.38 78 PHE A O 1
ATOM 616 N N . ALA A 1 79 ? 6.512 -0.608 2.645 1 97.5 79 ALA A N 1
ATOM 617 C CA . ALA A 1 79 ? 6.414 0.834 2.434 1 97.5 79 ALA A CA 1
ATOM 618 C C . ALA A 1 79 ? 5.32 1.444 3.307 1 97.5 79 ALA A C 1
ATOM 620 O O . ALA A 1 79 ? 5.461 2.57 3.789 1 97.5 79 ALA A O 1
ATOM 621 N N . GLN A 1 80 ? 4.25 0.706 3.543 1 97.06 80 GLN A N 1
ATOM 622 C CA . GLN A 1 80 ? 3.197 1.199 4.426 1 97.06 80 GLN A CA 1
ATOM 623 C C . GLN A 1 80 ? 3.727 1.438 5.836 1 97.06 80 GLN A C 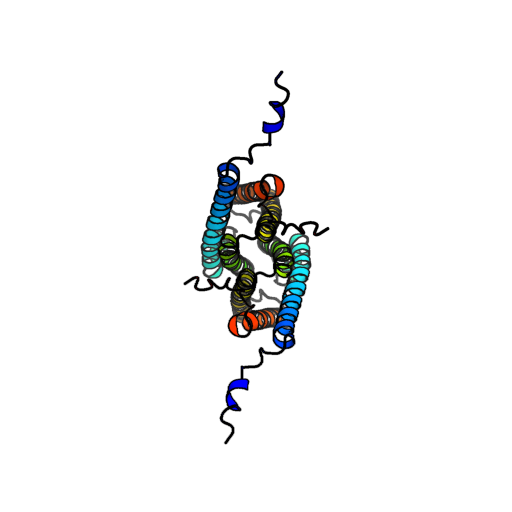1
ATOM 625 O O . GLN A 1 80 ? 3.301 2.373 6.516 1 97.06 80 GLN A O 1
ATOM 630 N N . GLY A 1 81 ? 4.609 0.542 6.254 1 97.44 81 GLY A N 1
ATOM 631 C CA . GLY A 1 81 ? 5.18 0.734 7.578 1 97.44 81 GLY A CA 1
ATOM 632 C C . GLY A 1 81 ? 5.82 2.096 7.758 1 97.44 81 GLY A C 1
ATOM 633 O O . GLY A 1 81 ? 5.629 2.748 8.789 1 97.44 81 GLY A O 1
ATOM 634 N N . ILE A 1 82 ? 6.512 2.535 6.762 1 95.94 82 ILE A N 1
ATOM 635 C CA . ILE A 1 82 ? 7.191 3.824 6.785 1 95.94 82 ILE A CA 1
ATOM 636 C C . ILE A 1 82 ? 6.164 4.953 6.824 1 95.94 82 ILE A C 1
ATOM 638 O O . ILE A 1 82 ? 6.258 5.859 7.652 1 95.94 82 ILE A O 1
ATOM 642 N N . MET A 1 83 ? 5.156 4.863 6.004 1 94.88 83 MET A N 1
ATOM 643 C CA . MET A 1 83 ? 4.148 5.914 5.883 1 94.88 83 MET A CA 1
ATOM 644 C C . MET A 1 83 ? 3.332 6.039 7.164 1 94.88 83 MET A C 1
ATOM 646 O O . MET A 1 83 ? 3.102 7.145 7.652 1 94.88 83 MET A O 1
ATOM 650 N N . ILE A 1 84 ? 2.961 4.867 7.68 1 95.19 84 ILE A N 1
ATOM 651 C CA . ILE A 1 84 ? 2.1 4.859 8.859 1 95.19 84 ILE A CA 1
ATOM 652 C C . ILE A 1 84 ? 2.875 5.375 10.062 1 95.19 84 ILE A C 1
ATOM 654 O O . ILE A 1 84 ? 2.338 6.129 10.883 1 95.19 84 ILE A O 1
ATOM 658 N N . TRP A 1 85 ? 4.133 4.996 10.156 1 93.88 85 TRP A N 1
ATOM 659 C CA . TRP A 1 85 ? 4.965 5.434 11.273 1 93.88 85 TRP A CA 1
ATOM 660 C C . TRP A 1 85 ? 5.066 6.953 11.312 1 93.88 85 TRP A C 1
ATOM 662 O O . TRP A 1 85 ? 4.961 7.562 12.383 1 93.88 85 TRP A O 1
ATOM 672 N N . ARG A 1 86 ? 5.164 7.504 10.18 1 90.62 86 ARG A N 1
ATOM 673 C CA . ARG A 1 86 ? 5.281 8.961 10.125 1 90.62 86 ARG A CA 1
ATOM 674 C C . ARG A 1 86 ? 3.924 9.625 10.32 1 90.62 86 ARG A C 1
ATOM 676 O O . ARG A 1 86 ? 3.824 10.656 10.984 1 90.62 86 ARG A O 1
ATOM 683 N N . ALA A 1 87 ? 2.914 9.094 9.719 1 88.25 87 ALA A N 1
ATOM 684 C CA . ALA A 1 87 ? 1.571 9.664 9.836 1 88.25 87 ALA A CA 1
ATOM 685 C C . ALA A 1 87 ? 1.13 9.734 11.297 1 88.25 87 ALA A C 1
ATOM 687 O O . ALA A 1 87 ? 0.421 10.656 11.695 1 88.25 87 ALA A O 1
ATOM 688 N N . ARG A 1 88 ? 1.55 8.766 12.023 1 88.88 88 ARG A N 1
ATOM 689 C CA . ARG A 1 88 ? 1.194 8.719 13.438 1 88.88 88 ARG A CA 1
ATOM 690 C C . ARG A 1 88 ? 1.708 9.945 14.18 1 88.88 88 ARG A C 1
ATOM 692 O O . ARG A 1 88 ? 1.104 10.391 15.156 1 88.88 88 ARG A O 1
ATOM 699 N N . LYS A 1 89 ? 2.756 10.523 13.742 1 86.38 89 LYS A N 1
ATOM 700 C CA . LYS A 1 89 ? 3.424 11.617 14.445 1 86.38 89 LYS A CA 1
ATOM 701 C C . LYS A 1 89 ? 2.883 12.969 13.992 1 86.38 89 LYS A C 1
ATOM 703 O O . LYS A 1 89 ? 3.15 13.992 14.625 1 86.38 89 LYS A O 1
ATOM 708 N N . ILE A 1 90 ? 2.191 12.891 12.984 1 79.94 90 ILE A N 1
ATOM 709 C CA . ILE A 1 90 ? 1.7 14.156 12.445 1 79.94 90 ILE A CA 1
ATOM 710 C C . ILE A 1 90 ? 0.34 14.484 13.062 1 79.94 90 ILE A C 1
ATOM 712 O O . ILE A 1 90 ? -0.511 13.602 13.203 1 79.94 90 ILE A O 1
ATOM 716 N N . ASN A 1 91 ? 0.219 15.734 13.484 1 76.69 91 ASN A N 1
ATOM 717 C CA . ASN A 1 91 ? -1.025 16.188 14.102 1 76.69 91 ASN A CA 1
ATOM 718 C C . ASN A 1 91 ? -1.97 16.797 13.07 1 76.69 91 ASN A C 1
ATOM 720 O O . ASN A 1 91 ? -2.541 17.859 13.312 1 76.69 91 ASN A O 1
ATOM 724 N N . ASP A 1 92 ? -2.002 16.312 11.914 1 80.31 92 ASP A N 1
ATOM 725 C CA . ASP A 1 92 ? -2.939 16.75 10.875 1 80.31 92 ASP A CA 1
ATOM 726 C C . ASP A 1 92 ? -4.074 15.742 10.719 1 80.31 92 ASP A C 1
ATOM 728 O O . ASP A 1 92 ? -3.861 14.625 10.227 1 80.31 92 ASP A O 1
ATOM 732 N N . GLY A 1 93 ? -5.23 16.156 11.133 1 83.12 93 GLY A N 1
ATOM 733 C CA . GLY A 1 93 ? -6.391 15.281 11.117 1 83.12 93 GLY A CA 1
ATOM 734 C C . GLY A 1 93 ? -6.793 14.844 9.727 1 83.12 93 GLY A C 1
ATOM 735 O O . GLY A 1 93 ? -7.359 13.758 9.555 1 83.12 93 GLY A O 1
ATOM 736 N N . GLU A 1 94 ? -6.461 15.648 8.703 1 84.88 94 GLU A N 1
ATOM 737 C CA . GLU A 1 94 ? -6.879 15.32 7.34 1 84.88 94 GLU A CA 1
ATOM 738 C C . GLU A 1 94 ? -6.094 14.133 6.789 1 84.88 94 GLU A C 1
ATOM 740 O O . GLU A 1 94 ? -6.66 13.258 6.133 1 84.88 94 GLU A O 1
ATOM 745 N N . ILE A 1 95 ? -4.844 14.133 7.051 1 87.25 95 ILE A N 1
ATOM 746 C CA . ILE A 1 95 ? -4.031 13.031 6.535 1 87.25 95 ILE A CA 1
ATOM 747 C C . ILE A 1 95 ? -4.383 11.742 7.273 1 87.25 95 ILE A C 1
ATOM 749 O O . ILE A 1 95 ? -4.441 10.672 6.668 1 87.25 95 ILE A O 1
ATOM 753 N N . LYS A 1 96 ? -4.641 11.828 8.539 1 90.88 96 LYS A N 1
ATOM 754 C CA . LYS A 1 96 ? -5.012 10.633 9.297 1 90.88 96 LYS A CA 1
ATOM 755 C C . LYS A 1 96 ? -6.348 10.07 8.812 1 90.88 96 LYS A C 1
ATOM 757 O O . LYS A 1 96 ? -6.523 8.852 8.742 1 90.88 96 LYS A O 1
ATOM 762 N N . ARG A 1 97 ? -7.227 10.938 8.461 1 91.69 97 ARG A N 1
ATOM 763 C CA . ARG A 1 97 ? -8.508 10.492 7.918 1 91.69 97 ARG A CA 1
ATOM 764 C C . ARG A 1 97 ? -8.32 9.789 6.582 1 91.69 97 ARG A C 1
ATOM 766 O O . ARG A 1 97 ? -9 8.797 6.301 1 91.69 97 ARG A O 1
ATOM 773 N N . ALA A 1 98 ? -7.453 10.344 5.828 1 92.31 98 ALA A N 1
ATOM 774 C CA . ALA A 1 98 ? -7.172 9.719 4.539 1 92.31 98 ALA A CA 1
ATOM 775 C C . ALA A 1 98 ? -6.586 8.32 4.719 1 92.31 98 ALA A C 1
ATOM 777 O O . ALA A 1 98 ? -6.957 7.391 4.004 1 92.31 98 ALA A O 1
ATOM 778 N N . PHE A 1 99 ? -5.703 8.125 5.703 1 94.44 99 PHE A N 1
ATOM 779 C CA . PHE A 1 99 ? -5.094 6.832 5.988 1 94.44 99 PHE A CA 1
ATOM 780 C C . PHE A 1 99 ? -6.141 5.832 6.465 1 94.44 99 PHE A C 1
ATOM 782 O O . PHE A 1 99 ? -6.199 4.703 5.969 1 94.44 99 PHE A O 1
ATOM 789 N N . ILE A 1 100 ? -6.953 6.305 7.383 1 95.5 100 ILE A N 1
ATOM 790 C CA . ILE A 1 100 ? -7.938 5.402 7.973 1 95.5 100 ILE A CA 1
ATOM 791 C C . ILE A 1 100 ? -8.961 4.988 6.914 1 95.5 100 ILE A C 1
ATOM 793 O O . ILE A 1 100 ? -9.328 3.816 6.828 1 95.5 100 ILE A O 1
ATOM 797 N N . LEU A 1 101 ? -9.383 5.922 6.109 1 95.88 101 LEU A N 1
ATOM 798 C CA . LEU A 1 101 ? -10.305 5.609 5.023 1 95.88 101 LEU A CA 1
ATOM 799 C C . LEU A 1 101 ? -9.664 4.648 4.027 1 95.88 101 LEU A C 1
ATOM 801 O O . LEU A 1 101 ? -10.297 3.684 3.592 1 95.88 101 LEU A O 1
ATOM 805 N N . ALA A 1 102 ? -8.477 4.984 3.631 1 97.19 102 ALA A N 1
ATOM 806 C CA . ALA A 1 102 ? -7.758 4.148 2.674 1 97.19 102 ALA A CA 1
ATOM 807 C C . ALA A 1 102 ? -7.633 2.717 3.186 1 97.19 102 ALA A C 1
ATOM 809 O O . ALA A 1 102 ? -7.852 1.762 2.438 1 97.19 102 ALA A O 1
ATOM 810 N N . TYR A 1 103 ? -7.328 2.564 4.473 1 97.44 103 TYR A N 1
ATOM 811 C CA . TYR A 1 103 ? -7.145 1.229 5.031 1 97.44 103 TYR A CA 1
ATOM 812 C C . TYR A 1 103 ? -8.484 0.521 5.199 1 97.44 103 TYR A C 1
ATOM 814 O O . TYR A 1 103 ? -8.57 -0.701 5.059 1 97.44 103 TYR A O 1
ATOM 822 N N . PHE A 1 104 ? -9.531 1.269 5.543 1 96.81 104 PHE A N 1
ATOM 823 C CA . PHE A 1 104 ? -10.852 0.658 5.582 1 96.81 104 PHE A CA 1
ATOM 824 C C . PHE A 1 104 ? -11.211 0.051 4.23 1 96.81 104 PHE A C 1
ATOM 826 O O . PHE A 1 104 ? -11.617 -1.111 4.152 1 96.81 104 PHE A O 1
ATOM 833 N N . VAL A 1 105 ? -11.016 0.811 3.146 1 97.19 105 VAL A N 1
ATOM 834 C CA . VAL A 1 105 ? -11.32 0.365 1.791 1 97.19 105 VAL A CA 1
ATOM 835 C C . VAL A 1 105 ? -10.445 -0.83 1.428 1 97.19 105 VAL A C 1
ATOM 837 O O . VAL A 1 105 ? -10.938 -1.831 0.901 1 97.19 105 VAL A O 1
ATOM 840 N N . CYS A 1 106 ? -9.164 -0.756 1.724 1 97.44 106 CYS A N 1
ATOM 841 C CA . CYS A 1 106 ? -8.203 -1.811 1.416 1 97.44 106 CYS A CA 1
ATOM 842 C C . CYS A 1 106 ? -8.602 -3.121 2.086 1 97.44 106 CYS A C 1
ATOM 844 O O . CYS A 1 106 ? -8.688 -4.156 1.426 1 97.44 106 CYS A O 1
ATOM 846 N N . PHE A 1 107 ? -8.875 -3.074 3.375 1 97.19 107 PHE A N 1
ATOM 847 C CA . PHE A 1 107 ? -9.156 -4.293 4.125 1 97.19 107 PHE A CA 1
ATOM 848 C C . PHE A 1 107 ? -10.547 -4.816 3.811 1 97.19 107 PHE A C 1
ATOM 850 O O . PHE A 1 107 ? -10.781 -6.027 3.807 1 97.19 107 PHE A O 1
ATOM 857 N N . LEU A 1 108 ? -11.461 -3.92 3.549 1 96.81 108 LEU A N 1
ATOM 858 C CA . LEU A 1 108 ? -12.789 -4.359 3.123 1 96.81 108 LEU A CA 1
ATOM 859 C C . LEU A 1 108 ? -12.695 -5.184 1.843 1 96.81 108 LEU A C 1
ATOM 861 O O . LEU A 1 108 ? -13.211 -6.305 1.783 1 96.81 108 LEU A O 1
ATOM 865 N N . PHE A 1 109 ? -12.016 -4.617 0.819 1 96.69 109 PHE A N 1
ATOM 866 C CA . PHE A 1 109 ? -11.883 -5.32 -0.452 1 96.69 109 PHE A CA 1
ATOM 867 C C . PHE A 1 109 ? -11.062 -6.594 -0.286 1 96.69 109 PHE A C 1
ATOM 869 O O . PHE A 1 109 ? -11.344 -7.609 -0.921 1 96.69 109 PHE A O 1
ATOM 876 N N . SER A 1 110 ? -10.016 -6.57 0.562 1 94.94 110 SER A N 1
ATOM 877 C CA . SER A 1 110 ? -9.211 -7.758 0.833 1 94.94 110 SER A CA 1
ATOM 878 C C . SER A 1 110 ? -10.047 -8.844 1.499 1 94.94 110 SER A C 1
ATOM 880 O O . SER A 1 110 ? -9.922 -10.023 1.165 1 94.94 110 SER A O 1
ATOM 882 N N . THR A 1 111 ? -10.898 -8.445 2.436 1 93.94 111 THR A N 1
ATOM 883 C CA . THR A 1 111 ? -11.773 -9.398 3.117 1 93.94 111 THR A CA 1
ATOM 884 C C . THR A 1 111 ? -12.719 -10.07 2.127 1 93.94 111 THR A C 1
ATOM 886 O O . THR A 1 111 ? -12.867 -11.289 2.135 1 93.94 111 THR A O 1
ATOM 889 N N . VAL A 1 112 ? -13.281 -9.305 1.27 1 93.56 112 VAL A N 1
ATOM 890 C CA . VAL A 1 112 ? -14.195 -9.828 0.262 1 93.56 112 VAL A CA 1
ATOM 891 C C . VAL A 1 112 ? -13.453 -10.812 -0.642 1 93.56 112 VAL A C 1
ATOM 893 O O . VAL A 1 112 ? -13.961 -11.898 -0.94 1 93.56 112 VAL A O 1
ATOM 896 N N . ALA A 1 113 ? -12.234 -10.492 -1.049 1 90.25 113 ALA A N 1
ATOM 897 C CA . ALA A 1 113 ? -11.438 -11.352 -1.929 1 90.25 113 ALA A CA 1
ATOM 898 C C . ALA A 1 113 ? -11.148 -12.695 -1.266 1 90.25 113 ALA A C 1
ATOM 900 O O . ALA A 1 113 ? -11.281 -13.742 -1.895 1 90.25 113 ALA A O 1
ATOM 901 N N . VAL A 1 114 ? -10.75 -12.688 -0.033 1 86.94 114 VAL A N 1
ATOM 902 C CA . VAL A 1 114 ? -10.367 -13.914 0.657 1 86.94 114 VAL A CA 1
ATOM 903 C C . VAL A 1 114 ? -11.609 -14.758 0.928 1 86.94 114 VAL A C 1
ATOM 905 O O . VAL A 1 114 ? -11.562 -15.992 0.844 1 86.94 114 VAL A O 1
ATOM 908 N N . ILE A 1 115 ? -12.734 -14.125 1.286 1 87.69 115 ILE A N 1
ATOM 909 C CA . ILE A 1 115 ? -13.984 -14.852 1.508 1 87.69 115 ILE A CA 1
ATOM 910 C C . ILE A 1 115 ? -14.414 -15.539 0.214 1 87.69 115 ILE A C 1
ATOM 912 O O . ILE A 1 115 ? -14.797 -16.703 0.225 1 87.69 115 ILE A O 1
ATOM 916 N N . MET A 1 116 ? -14.328 -14.82 -0.922 1 85.94 116 MET A N 1
ATOM 917 C CA . MET A 1 116 ? -14.727 -15.375 -2.215 1 85.94 116 MET A CA 1
ATOM 918 C C . MET A 1 116 ? -13.852 -16.562 -2.59 1 85.94 116 MET A C 1
ATOM 920 O O . MET A 1 116 ? -14.352 -17.562 -3.125 1 85.94 116 MET A O 1
ATOM 924 N N . GLU A 1 117 ? -12.594 -16.453 -2.332 1 81.31 117 GLU A N 1
ATOM 925 C CA . GLU A 1 117 ? -11.688 -17.547 -2.637 1 81.31 117 GLU A CA 1
ATOM 926 C C . GLU A 1 117 ? -11.953 -18.75 -1.742 1 81.31 117 GLU A C 1
ATOM 928 O O . GLU A 1 117 ? -11.875 -19.906 -2.193 1 81.31 117 GLU A O 1
ATOM 933 N N . HIS A 1 118 ? -12.188 -18.516 -0.539 1 79.19 118 HIS A N 1
ATOM 934 C CA . HIS A 1 118 ? -12.477 -19.594 0.402 1 79.19 118 HIS A CA 1
ATOM 935 C C . HIS A 1 118 ? -13.766 -20.312 0.028 1 79.19 118 HIS A C 1
ATOM 937 O O . HIS A 1 118 ? -13.859 -21.531 0.168 1 79.19 118 HIS A O 1
ATOM 943 N N . LEU A 1 119 ? -14.633 -19.562 -0.407 1 80.38 119 LEU A N 1
ATOM 944 C CA . LEU A 1 119 ? -15.922 -20.156 -0.763 1 80.38 119 LEU A CA 1
ATOM 945 C C . LEU A 1 119 ? -15.836 -20.891 -2.094 1 80.38 119 LEU A C 1
ATOM 947 O O . LEU A 1 119 ? -16.609 -21.812 -2.348 1 80.38 119 LEU A O 1
ATOM 951 N N . SER A 1 120 ? -14.922 -20.406 -2.975 1 74.12 120 SER A N 1
ATOM 952 C CA . SER A 1 120 ? -14.805 -21.031 -4.285 1 74.12 120 SER A CA 1
ATOM 953 C C . SER A 1 120 ? -14.18 -22.422 -4.172 1 74.12 120 SER A C 1
ATOM 955 O O . SER A 1 120 ? -14.32 -23.25 -5.078 1 74.12 120 SER A O 1
ATOM 957 N N . ASN A 1 121 ? -13.773 -22.844 -2.957 1 60.66 121 ASN A N 1
ATOM 958 C CA . ASN A 1 121 ? -13.336 -24.188 -2.633 1 60.66 121 ASN A CA 1
ATOM 959 C C . ASN A 1 121 ? -12.234 -24.672 -3.58 1 60.66 121 ASN A C 1
ATOM 961 O O . ASN A 1 121 ? -12.211 -25.844 -3.969 1 60.66 121 ASN A O 1
ATOM 965 N N . GLU A 1 122 ? -11.547 -23.812 -4.215 1 60.06 122 GLU A N 1
ATOM 966 C CA . GLU A 1 122 ? -10.555 -24.297 -5.164 1 60.06 122 GLU A CA 1
ATOM 967 C C . GLU A 1 122 ? -9.281 -24.734 -4.449 1 60.06 122 GLU A C 1
ATOM 969 O O . GLU A 1 122 ? -8.312 -25.156 -5.094 1 60.06 122 GLU A O 1
ATOM 974 N N . GLY A 1 123 ? -9.375 -24.922 -3.127 1 58.56 123 GLY A N 1
ATOM 975 C CA . GLY A 1 123 ? -8.281 -25.484 -2.352 1 58.56 123 GLY A CA 1
ATOM 976 C C . GLY A 1 123 ? -7.062 -24.578 -2.303 1 58.56 123 GLY A C 1
ATOM 977 O O . GLY A 1 123 ? -5.965 -25.031 -1.974 1 58.56 123 GLY A O 1
ATOM 978 N N . ILE A 1 124 ? -7.105 -23.438 -2.889 1 56.69 124 ILE A N 1
ATOM 979 C CA . ILE A 1 124 ? -5.945 -22.562 -2.959 1 56.69 124 ILE A CA 1
ATOM 980 C C . ILE A 1 124 ? -5.602 -22.047 -1.564 1 56.69 124 ILE A C 1
ATOM 982 O O . ILE A 1 124 ? -4.43 -21.969 -1.194 1 56.69 124 ILE A O 1
ATOM 986 N N . VAL A 1 125 ? -6.48 -21.594 -0.83 1 56.28 125 VAL A N 1
ATOM 987 C CA . VAL A 1 125 ? -6.25 -21.203 0.556 1 56.28 125 VAL A CA 1
ATOM 988 C C . VAL A 1 125 ? -6.336 -22.422 1.464 1 56.28 125 VAL A C 1
ATOM 990 O O . VAL A 1 125 ? -7.422 -22.969 1.677 1 56.28 125 VAL A O 1
ATOM 993 N N . ASP A 1 126 ? -5.207 -23.203 1.41 1 54.06 126 ASP A N 1
ATOM 994 C CA . ASP A 1 126 ? -5.141 -24.484 2.092 1 54.06 126 ASP A CA 1
ATOM 995 C C . ASP A 1 126 ? -5.391 -24.328 3.59 1 54.06 126 ASP A C 1
ATOM 997 O O . ASP A 1 126 ? -4.938 -23.359 4.203 1 54.06 126 ASP A O 1
ATOM 1001 N N . GLY A 1 127 ? -6.254 -25.297 3.998 1 57.81 127 GLY A N 1
ATOM 1002 C CA . GLY A 1 127 ? -6.535 -25.625 5.387 1 57.81 127 GLY A CA 1
ATOM 1003 C C . GLY A 1 127 ? -7.574 -24.719 6.02 1 57.81 127 GLY A C 1
ATOM 1004 O O . GLY A 1 127 ? -7.52 -23.5 5.863 1 57.81 127 GLY A O 1
ATOM 1005 N N . LYS A 1 128 ? -8.703 -25.172 6.242 1 59.22 128 LYS A N 1
ATOM 1006 C CA .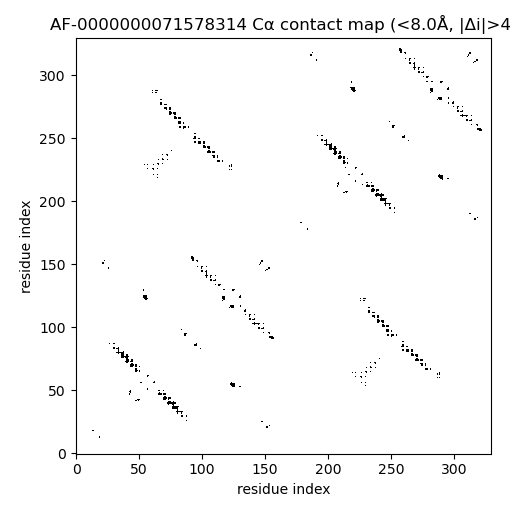 LYS A 1 128 ? -9.906 -24.562 6.797 1 59.22 128 LYS A CA 1
ATOM 1007 C C . LYS A 1 128 ? -9.562 -23.578 7.906 1 59.22 128 LYS A C 1
ATOM 1009 O O . LYS A 1 128 ? -10.062 -22.453 7.918 1 59.22 128 LYS A O 1
ATOM 1014 N N . PHE A 1 129 ? -8.516 -24.016 8.594 1 62.97 129 PHE A N 1
ATOM 1015 C CA . PHE A 1 129 ? -8.273 -23.203 9.789 1 62.97 129 PHE A CA 1
ATOM 1016 C C . PHE A 1 129 ? -7.496 -21.938 9.445 1 62.97 129 PHE A C 1
ATOM 1018 O O . PHE A 1 129 ? -7.859 -20.844 9.875 1 62.97 129 PHE A O 1
ATOM 1025 N N . PHE A 1 130 ? -6.473 -22.047 8.555 1 66.31 130 PHE A N 1
ATOM 1026 C CA . PHE A 1 130 ? -5.641 -20.906 8.234 1 66.31 130 PHE A CA 1
ATOM 1027 C C . PHE A 1 130 ? -6.402 -19.906 7.371 1 66.31 130 PHE A C 1
ATOM 1029 O O . PHE A 1 130 ? -6.23 -18.688 7.516 1 66.31 130 PHE A O 1
ATOM 1036 N N . GLY A 1 131 ? -7.238 -20.5 6.59 1 70.25 131 GLY A N 1
ATOM 1037 C CA . GLY A 1 131 ? -8.07 -19.625 5.777 1 70.25 131 GLY A CA 1
ATOM 1038 C C . GLY A 1 131 ? -9.055 -18.812 6.59 1 70.25 131 GLY A C 1
ATOM 1039 O O . GLY A 1 131 ? -9.188 -17.594 6.379 1 70.25 131 GLY A O 1
ATOM 1040 N N . VAL A 1 132 ? -9.586 -19.438 7.613 1 77.06 132 VAL A N 1
ATOM 1041 C CA . VAL A 1 132 ? -10.586 -18.781 8.445 1 77.06 132 VAL A CA 1
ATOM 1042 C C . VAL A 1 132 ? -9.922 -17.734 9.328 1 77.06 132 VAL A C 1
ATOM 1044 O O . VAL A 1 132 ? -10.484 -16.656 9.57 1 77.06 132 VAL A O 1
ATOM 1047 N N . MET A 1 133 ? -8.727 -18.047 9.766 1 81.06 133 MET A N 1
ATOM 1048 C CA . MET A 1 133 ? -8 -17.094 10.602 1 81.06 133 MET A CA 1
ATOM 1049 C C . MET A 1 133 ? -7.652 -15.836 9.812 1 81.06 133 MET A C 1
ATOM 1051 O O . MET A 1 133 ? -7.77 -14.727 10.328 1 81.06 133 MET A O 1
ATOM 1055 N N .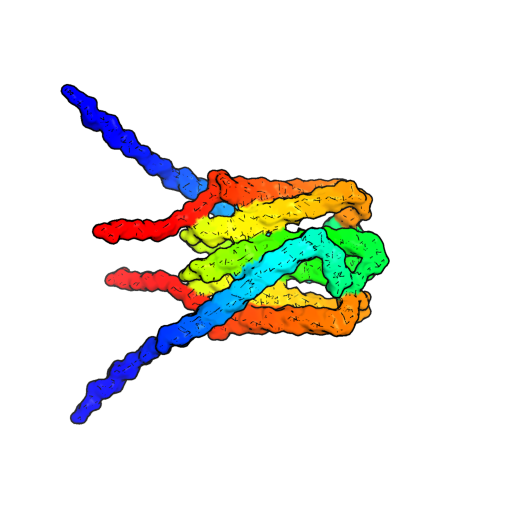 LYS A 1 134 ? -7.316 -16.047 8.617 1 81.81 134 LYS A N 1
ATOM 1056 C CA . LYS A 1 134 ? -7 -14.898 7.762 1 81.81 134 LYS A CA 1
ATOM 1057 C C . LYS A 1 134 ? -8.227 -14.016 7.555 1 81.81 134 LYS A C 1
ATOM 1059 O O . LYS A 1 134 ? -8.133 -12.789 7.633 1 81.81 134 LYS A O 1
ATOM 1064 N N . ILE A 1 135 ? -9.281 -14.641 7.363 1 86.88 135 ILE A N 1
ATOM 1065 C CA . ILE A 1 135 ? -10.531 -13.914 7.156 1 86.88 135 ILE A CA 1
ATOM 1066 C C . ILE A 1 135 ? -10.898 -13.156 8.422 1 86.88 135 ILE A C 1
ATOM 1068 O O . ILE A 1 135 ? -11.289 -11.984 8.359 1 86.88 135 ILE A O 1
ATOM 1072 N N . ALA A 1 136 ? -10.688 -13.812 9.555 1 89.5 136 ALA A N 1
ATOM 1073 C CA . ALA A 1 136 ? -11.039 -13.195 10.836 1 89.5 136 ALA A CA 1
ATOM 1074 C C . ALA A 1 136 ? -10.195 -11.953 11.094 1 89.5 136 ALA A C 1
ATOM 1076 O O . ALA A 1 136 ? -10.719 -10.914 11.516 1 89.5 136 ALA A O 1
ATOM 1077 N N . VAL A 1 137 ? -8.906 -12.062 10.797 1 87.75 137 VAL A N 1
ATOM 1078 C CA . VAL A 1 137 ? -7.996 -10.945 11.031 1 87.75 137 VAL A CA 1
ATOM 1079 C C . VAL A 1 137 ? -8.344 -9.789 1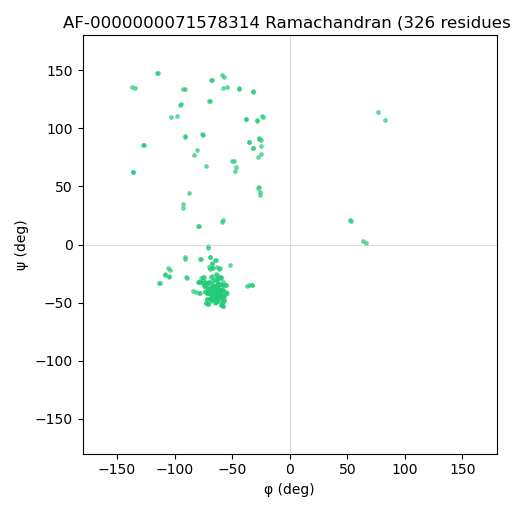0.086 1 87.75 137 VAL A C 1
ATOM 1081 O O . VAL A 1 137 ? -8.422 -8.641 10.508 1 87.75 137 VAL A O 1
ATOM 1084 N N . MET A 1 138 ? -8.617 -10.117 8.836 1 91.62 138 MET A N 1
ATOM 1085 C CA . MET A 1 138 ? -8.93 -9.086 7.852 1 91.62 138 MET A CA 1
ATOM 1086 C C . MET A 1 138 ? -10.258 -8.414 8.18 1 91.62 138 MET A C 1
ATOM 1088 O O . MET A 1 138 ? -10.398 -7.195 8.023 1 91.62 138 MET A O 1
ATOM 1092 N N . MET A 1 139 ? -11.141 -9.203 8.648 1 93.19 139 MET A N 1
ATOM 1093 C CA . MET A 1 139 ? -12.43 -8.656 9.055 1 93.19 139 MET A CA 1
ATOM 1094 C C . MET A 1 139 ? -12.273 -7.754 10.273 1 93.19 139 MET A C 1
ATOM 1096 O O . MET A 1 139 ? -12.906 -6.699 10.352 1 93.19 139 MET A O 1
ATOM 1100 N N . GLY A 1 140 ? -11.469 -8.25 11.203 1 93.38 140 GLY A N 1
ATOM 1101 C CA . GLY A 1 140 ? -11.195 -7.418 12.359 1 93.38 140 GLY A CA 1
ATOM 1102 C C . GLY A 1 140 ? -10.578 -6.078 12 1 93.38 140 GLY A C 1
ATOM 1103 O O . GLY A 1 140 ? -10.969 -5.043 12.539 1 93.38 140 GLY A O 1
ATOM 1104 N N . LEU A 1 141 ? -9.703 -6.082 11.055 1 93.94 141 LEU A N 1
ATOM 1105 C CA . LEU A 1 141 ? -9.07 -4.844 10.602 1 93.94 141 LEU A CA 1
ATOM 1106 C C . LEU A 1 141 ? -10.062 -3.969 9.852 1 93.94 141 LEU A C 1
ATOM 1108 O O . LEU A 1 141 ? -10.07 -2.746 10.008 1 93.94 141 LEU A O 1
ATOM 1112 N N . THR A 1 142 ? -10.891 -4.594 9.07 1 95.69 142 THR A N 1
ATOM 1113 C CA . THR A 1 142 ? -11.93 -3.859 8.359 1 95.69 142 THR A CA 1
ATOM 1114 C C . THR A 1 142 ? -12.836 -3.125 9.336 1 95.69 142 THR A C 1
ATOM 1116 O O . THR A 1 142 ? -13.078 -1.924 9.188 1 95.69 142 THR A O 1
ATOM 1119 N N . VAL A 1 143 ? -13.25 -3.809 10.344 1 94.38 143 VAL A N 1
ATOM 1120 C CA . VAL A 1 143 ? -14.156 -3.23 11.336 1 94.38 143 VAL A CA 1
ATOM 1121 C C . VAL A 1 143 ? -13.422 -2.164 12.148 1 94.38 143 VAL A C 1
ATOM 1123 O O . VAL A 1 143 ? -13.977 -1.106 12.445 1 94.38 143 VAL A O 1
ATOM 1126 N N . GLY A 1 144 ? -12.188 -2.449 12.516 1 92.81 144 GLY A N 1
ATOM 1127 C CA . GLY A 1 144 ? -11.398 -1.483 13.258 1 92.81 144 GLY A CA 1
ATOM 1128 C C . GLY A 1 144 ? -11.227 -0.164 12.531 1 92.81 144 GLY A C 1
ATOM 1129 O O . GLY A 1 144 ? -11.547 0.896 13.07 1 92.81 144 GLY A O 1
ATOM 1130 N N . TYR A 1 145 ? -10.773 -0.23 11.32 1 95.69 145 TYR A N 1
ATOM 1131 C CA . TYR A 1 145 ? -10.594 0.992 10.547 1 95.69 145 TYR A CA 1
ATOM 1132 C C . TYR A 1 145 ? -11.938 1.603 10.164 1 95.69 145 TYR A C 1
ATOM 1134 O O . TYR A 1 145 ? -12.055 2.824 10.047 1 95.69 145 TYR A O 1
ATOM 1142 N N . GLY A 1 146 ? -12.906 0.75 9.961 1 94.88 146 GLY A N 1
ATOM 1143 C CA . GLY A 1 146 ? -14.242 1.253 9.688 1 94.88 146 GLY A CA 1
ATOM 1144 C C . GLY A 1 146 ? -14.828 2.043 10.844 1 94.88 146 GLY A C 1
ATOM 1145 O O . GLY A 1 146 ? -15.484 3.062 10.625 1 94.88 146 GLY A O 1
ATOM 1146 N N . TRP A 1 147 ? -14.578 1.585 11.984 1 92.44 147 TRP A N 1
ATOM 1147 C CA . TRP A 1 147 ? -15.047 2.289 13.172 1 92.44 147 TRP A CA 1
ATOM 1148 C C . TRP A 1 147 ? -14.469 3.701 13.227 1 92.44 147 TRP A C 1
ATOM 1150 O O . TRP A 1 147 ? -15.203 4.664 13.477 1 92.44 147 TRP A O 1
ATOM 1160 N N . PHE A 1 148 ? -13.266 3.812 12.953 1 92 148 PHE A N 1
ATOM 1161 C CA . PHE A 1 148 ? -12.617 5.117 13.008 1 92 148 PHE A CA 1
ATOM 1162 C C . PHE A 1 148 ? -13.016 5.977 11.82 1 92 148 PHE A C 1
ATOM 1164 O O . PHE A 1 148 ? -13.039 7.207 11.906 1 92 148 PHE A O 1
ATOM 1171 N N . THR A 1 149 ? -13.336 5.383 10.773 1 91.25 149 THR A N 1
ATOM 1172 C CA . THR A 1 149 ? -13.719 6.121 9.57 1 91.25 149 THR A CA 1
ATOM 1173 C C . THR A 1 149 ? -15.117 6.719 9.727 1 91.25 149 THR A C 1
ATOM 1175 O O . THR A 1 149 ? -15.344 7.875 9.367 1 91.25 149 THR A O 1
ATOM 1178 N N . PHE A 1 150 ? -15.984 5.996 10.289 1 91.44 150 PHE A N 1
ATOM 1179 C CA . PHE A 1 150 ? -17.375 6.418 10.234 1 91.44 150 PHE A CA 1
ATOM 1180 C C . PHE A 1 150 ? -17.844 6.906 11.602 1 91.44 150 PHE A C 1
ATOM 1182 O O . PHE A 1 150 ? -18.75 7.742 11.688 1 91.44 150 PHE A O 1
ATOM 1189 N N . PHE A 1 151 ? -17.281 6.48 12.719 1 86.62 151 PHE A N 1
ATOM 1190 C CA . PHE A 1 151 ? -17.844 6.785 14.031 1 86.62 151 PHE A CA 1
ATOM 1191 C C . PHE A 1 151 ? -16.922 7.703 14.812 1 86.62 151 PHE A C 1
ATOM 1193 O O . PHE A 1 151 ? -17.375 8.516 15.617 1 86.62 151 PHE A O 1
ATOM 1200 N N . GLN A 1 152 ? -15.562 7.602 14.648 1 86.81 152 GLN A N 1
ATOM 1201 C CA . GLN A 1 152 ? -14.625 8.445 15.383 1 86.81 152 GLN A CA 1
ATOM 1202 C C . GLN A 1 152 ? -13.523 8.969 14.469 1 86.81 152 GLN A C 1
ATOM 1204 O O . GLN A 1 152 ? -12.344 8.711 14.703 1 86.81 152 GLN A O 1
ATOM 1209 N N . PRO A 1 153 ? -13.961 9.711 13.516 1 83.12 153 PRO A N 1
ATOM 1210 C CA . PRO A 1 153 ? -12.914 10.281 12.656 1 83.12 153 PRO A CA 1
ATOM 1211 C C . PRO A 1 153 ? -12.047 11.305 13.383 1 83.12 153 PRO A C 1
ATOM 1213 O O . PRO A 1 153 ? -12.539 12.016 14.266 1 83.12 153 PRO A O 1
ATOM 1216 N N . PRO A 1 154 ? -10.719 11.258 13.055 1 82.88 154 PRO A N 1
ATOM 1217 C CA . PRO A 1 154 ? -9.844 12.266 13.664 1 82.88 154 PRO A CA 1
ATOM 1218 C C . PRO A 1 154 ? -10.289 13.695 13.367 1 82.88 154 PRO A C 1
ATOM 1220 O O . PRO A 1 154 ? -10.805 13.969 12.281 1 82.88 154 PRO A O 1
ATOM 1223 N N . ALA A 1 155 ? -10.094 14.539 14.367 1 75.56 155 ALA A N 1
ATOM 1224 C CA . ALA A 1 155 ? -10.5 15.938 14.25 1 75.56 155 ALA A CA 1
ATOM 1225 C C . ALA A 1 155 ? -9.617 16.688 13.258 1 75.56 155 ALA A C 1
ATOM 1227 O O . ALA A 1 155 ? -8.406 16.453 13.188 1 75.56 155 ALA A O 1
ATOM 1228 N N . THR A 1 156 ? -10.219 17.266 12.273 1 72.62 156 THR A N 1
ATOM 1229 C CA . THR A 1 156 ? -9.492 18.094 11.32 1 72.62 156 THR A CA 1
ATOM 1230 C C . THR A 1 156 ? -9.477 19.547 11.766 1 72.62 156 THR A C 1
ATOM 1232 O O . THR A 1 156 ? -10.438 20.031 12.375 1 72.62 156 THR A O 1
ATOM 1235 N N . PHE A 1 157 ? -8.469 20.047 12.492 1 56.25 157 PHE A N 1
ATOM 1236 C CA . PHE A 1 157 ? -8.445 21.453 12.883 1 56.25 157 PHE A CA 1
ATOM 1237 C C . PHE A 1 157 ? -8.727 22.344 11.68 1 56.25 157 PHE A C 1
ATOM 1239 O O . PHE A 1 157 ? -8.023 22.297 10.672 1 56.25 157 PHE A O 1
ATOM 1246 N N . ALA A 1 158 ? -9.914 22.359 11.227 1 45.56 158 ALA A N 1
ATOM 1247 C CA . ALA A 1 158 ? -10.266 23.422 10.297 1 45.56 158 ALA A CA 1
ATOM 1248 C C . ALA A 1 158 ? -9.555 24.719 10.664 1 45.56 158 ALA A C 1
ATOM 1250 O O . ALA A 1 158 ? -9.594 25.156 11.82 1 45.56 158 ALA A O 1
ATOM 1251 N N . LEU A 1 159 ? -8.414 25.141 10.312 1 40.34 159 LEU A N 1
ATOM 1252 C CA . LEU A 1 159 ? -8.18 26.578 10.352 1 40.34 159 LEU A CA 1
ATOM 1253 C C . LEU A 1 159 ? -9.484 27.359 10.234 1 40.34 159 LEU A C 1
ATOM 1255 O O . LEU A 1 159 ? -10.227 27.188 9.258 1 40.34 159 LEU A O 1
ATOM 1259 N N . ALA A 1 160 ? -10.219 27.609 11.273 1 37.19 160 ALA A N 1
ATOM 1260 C CA . ALA A 1 160 ? -11.188 28.688 11.398 1 37.19 160 ALA A CA 1
ATOM 1261 C C . ALA A 1 160 ? -10.852 29.844 10.461 1 37.19 160 ALA A C 1
ATOM 1263 O O . ALA A 1 160 ? -9.797 30.484 10.602 1 37.19 160 ALA A O 1
ATOM 1264 N N . ALA A 1 161 ? -11.062 29.922 9.203 1 35.84 161 ALA A N 1
ATOM 1265 C CA . ALA A 1 161 ? -11.508 31.203 8.656 1 35.84 161 ALA A CA 1
ATOM 1266 C C . ALA A 1 161 ? -12.266 32 9.703 1 35.84 161 ALA A C 1
ATOM 1268 O O . ALA A 1 161 ? -13.422 31.703 10.008 1 35.84 161 ALA A O 1
ATOM 1269 N N . HIS A 1 162 ? -11.93 32.25 10.906 1 35.06 162 HIS A N 1
ATOM 1270 C CA . HIS A 1 162 ? -12.398 33.5 11.516 1 35.06 162 HIS A CA 1
ATOM 1271 C C . HIS A 1 162 ? -12.711 34.531 10.445 1 35.06 162 HIS A C 1
ATOM 1273 O O . HIS A 1 162 ? -11.938 34.719 9.508 1 35.06 162 HIS A O 1
ATOM 1279 N N . HIS A 1 163 ? -14.016 34.875 10.25 1 31.94 163 HIS A N 1
ATOM 1280 C CA . HIS A 1 163 ? -14.789 36.031 9.805 1 31.94 163 HIS A CA 1
ATOM 1281 C C . HIS A 1 163 ? -14.031 37.312 10.062 1 31.94 163 HIS A C 1
ATOM 1283 O O . HIS A 1 163 ? -14.031 37.844 11.188 1 31.94 163 HIS A O 1
ATOM 1289 N N . GLN A 1 164 ? -12.836 37.5 9.812 1 25.92 164 GLN A N 1
ATOM 1290 C CA . GLN A 1 164 ? -12.609 38.938 9.633 1 25.92 164 GLN A CA 1
ATOM 1291 C C . GLN A 1 164 ? -13.656 39.562 8.711 1 25.92 164 GLN A C 1
ATOM 1293 O O . GLN A 1 164 ? -13.664 39.281 7.508 1 25.92 164 GLN A O 1
ATOM 1298 N N . TYR A 1 165 ? -14.945 39.5 9.203 1 24.19 165 TYR A N 1
ATOM 1299 C CA . TYR A 1 165 ? -15.617 40.781 9.039 1 24.19 165 TYR A CA 1
ATOM 1300 C C . TYR A 1 165 ? -14.977 41.844 9.914 1 24.19 165 TYR A C 1
ATOM 1302 O O . TYR A 1 165 ? -14.492 41.562 11.008 1 24.19 165 TYR A O 1
ATOM 1310 N N . MET B 1 1 ? 36.781 55.75 2.24 1 29.28 1 MET B N 1
ATOM 1311 C CA . MET B 1 1 ? 35.844 55.25 1.23 1 29.28 1 MET B CA 1
ATOM 1312 C C . MET B 1 1 ? 35.031 54.094 1.772 1 29.28 1 MET B C 1
ATOM 1314 O O . MET B 1 1 ? 35.375 53.531 2.82 1 29.28 1 MET B O 1
ATOM 1318 N N . SER B 1 2 ? 34.5 53.094 0.754 1 31.98 2 SER B N 1
ATOM 1319 C CA . SER B 1 2 ? 33.312 52.344 0.413 1 31.98 2 SER B CA 1
ATOM 1320 C C . SER B 1 2 ? 33.281 51 1.157 1 31.98 2 SER B C 1
ATOM 1322 O O . SER B 1 2 ? 33.719 50 0.633 1 31.98 2 SER B O 1
ATOM 1324 N N . TYR B 1 3 ? 33.562 50.906 2.361 1 39.69 3 TYR B N 1
ATOM 1325 C CA . TYR B 1 3 ? 33.438 49.656 3.104 1 39.69 3 TYR B CA 1
ATOM 1326 C C . TYR B 1 3 ? 32 49.156 3.1 1 39.69 3 TYR B C 1
ATOM 1328 O O . TYR B 1 3 ? 31.672 48.188 3.791 1 39.69 3 TYR B O 1
ATOM 1336 N N . ASN B 1 4 ? 31 50.094 2.816 1 37.62 4 ASN B N 1
ATOM 1337 C CA . ASN B 1 4 ? 29.609 49.688 2.934 1 37.62 4 ASN B CA 1
ATOM 1338 C C . ASN B 1 4 ? 29.25 48.594 1.937 1 37.62 4 ASN B C 1
ATOM 1340 O O . ASN B 1 4 ? 28.078 48.281 1.742 1 37.62 4 ASN B O 1
ATOM 1344 N N . GLN B 1 5 ? 30.094 48.344 0.963 1 35.94 5 GLN B N 1
ATOM 1345 C CA . GLN B 1 5 ? 29.547 47.562 -0.143 1 35.94 5 GLN B CA 1
ATOM 1346 C C . GLN B 1 5 ? 29.188 46.156 0.302 1 35.94 5 GLN B C 1
ATOM 1348 O O . GLN B 1 5 ? 28.281 45.531 -0.253 1 35.94 5 GLN B O 1
ATOM 1353 N N . ASN B 1 6 ? 30.078 45.5 1.028 1 36.84 6 ASN B N 1
ATOM 1354 C CA . ASN B 1 6 ? 30.016 44.031 0.908 1 36.84 6 ASN B CA 1
ATOM 1355 C C . ASN B 1 6 ? 28.844 43.469 1.721 1 36.84 6 ASN B C 1
ATOM 1357 O O . ASN B 1 6 ? 28.766 42.25 1.922 1 36.84 6 ASN B O 1
ATOM 1361 N N . TYR B 1 7 ? 28.234 44.281 2.598 1 38.28 7 TYR B N 1
ATOM 1362 C CA . TYR B 1 7 ? 27.25 43.562 3.41 1 38.28 7 TYR B CA 1
ATOM 1363 C C . TYR B 1 7 ? 26.078 43.094 2.562 1 38.28 7 TYR B C 1
ATOM 1365 O O . TYR B 1 7 ? 25.141 42.469 3.076 1 38.28 7 TYR B O 1
ATOM 1373 N N . ASN B 1 8 ? 25.797 43.812 1.448 1 36.81 8 ASN B N 1
ATOM 1374 C CA . ASN B 1 8 ? 24.562 43.5 0.737 1 36.81 8 ASN B CA 1
ATOM 1375 C C . ASN B 1 8 ? 24.594 42.062 0.199 1 36.81 8 ASN B C 1
ATOM 1377 O O . ASN B 1 8 ? 23.781 41.688 -0.659 1 36.81 8 ASN B O 1
ATOM 1381 N N . SER B 1 9 ? 25.766 41.5 0.097 1 37.28 9 SER B N 1
ATOM 1382 C CA . SER B 1 9 ? 25.625 40.156 -0.504 1 37.28 9 SER B CA 1
ATOM 1383 C C . SER B 1 9 ? 24.719 39.281 0.335 1 37.28 9 SER B C 1
ATOM 1385 O O . SER B 1 9 ? 25.203 38.469 1.127 1 37.28 9 SER B O 1
ATOM 1387 N N . ARG B 1 10 ? 23.922 39.875 1.176 1 40.19 10 ARG B N 1
ATOM 1388 C CA . ARG B 1 10 ? 22.938 38.969 1.741 1 40.19 10 ARG B CA 1
ATOM 1389 C C . ARG B 1 10 ? 22.453 37.969 0.696 1 40.19 10 ARG B C 1
ATOM 1391 O O . ARG B 1 10 ? 22.25 38.344 -0.464 1 40.19 10 ARG B O 1
ATOM 1398 N N . GLY B 1 11 ? 22.797 36.719 0.736 1 41.47 11 GLY B N 1
ATOM 1399 C CA . GLY B 1 11 ? 22.406 35.562 -0.079 1 41.47 11 GLY B CA 1
ATOM 1400 C C . GLY B 1 11 ? 20.984 35.656 -0.595 1 41.47 11 GLY B C 1
ATOM 1401 O O . GLY B 1 11 ? 20.047 35.812 0.188 1 41.47 11 GLY B O 1
ATOM 1402 N N . ALA B 1 12 ? 20.672 36.344 -1.688 1 46.47 12 ALA B N 1
ATOM 1403 C CA . ALA B 1 12 ? 19.406 36.375 -2.398 1 46.47 12 ALA B CA 1
ATOM 1404 C C . ALA B 1 12 ? 18.609 35.062 -2.186 1 46.47 12 ALA B C 1
ATOM 1406 O O . ALA B 1 12 ? 19.156 33.969 -2.352 1 46.47 12 ALA B O 1
ATOM 1407 N N . SER B 1 13 ? 17.766 35 -1.184 1 53.97 13 SER B N 1
ATOM 1408 C CA . SER B 1 13 ? 16.844 33.875 -1.127 1 53.97 13 SER B CA 1
ATOM 1409 C C . SER B 1 13 ? 16.531 33.344 -2.521 1 53.97 13 SER B C 1
ATOM 1411 O O . SER B 1 13 ? 16.344 34.094 -3.465 1 53.97 13 SER B O 1
ATOM 1413 N N . PRO B 1 14 ? 17.094 32.156 -2.842 1 57.16 14 PRO B N 1
ATOM 1414 C CA . PRO B 1 14 ? 16.75 31.656 -4.172 1 57.16 14 PRO B CA 1
ATOM 1415 C C . PRO B 1 14 ? 15.344 32.062 -4.605 1 57.16 14 PRO B C 1
ATOM 1417 O O . PRO B 1 14 ? 14.461 32.25 -3.76 1 57.16 14 PRO B O 1
ATOM 1420 N N . PRO B 1 15 ? 15.266 32.594 -5.852 1 58.09 15 PRO B N 1
ATOM 1421 C CA . PRO B 1 15 ? 13.961 33 -6.363 1 58.09 15 PRO B CA 1
ATOM 1422 C C . PRO B 1 15 ? 12.867 31.969 -6.074 1 58.09 15 PRO B C 1
ATOM 1424 O O . PRO B 1 15 ? 13.156 30.781 -5.914 1 58.09 15 PRO B O 1
ATOM 1427 N N . LEU B 1 16 ? 11.703 32.375 -5.598 1 55.66 16 LEU B N 1
ATOM 1428 C CA . LEU B 1 16 ? 10.484 31.625 -5.352 1 55.66 16 LEU B CA 1
ATOM 1429 C C . LEU B 1 16 ? 10.336 30.5 -6.367 1 55.66 16 LEU B C 1
ATOM 1431 O O . LEU B 1 16 ? 9.828 29.422 -6.039 1 55.66 16 LEU B O 1
ATOM 1435 N N . SER B 1 17 ? 10.82 30.844 -7.586 1 58.59 17 SER B N 1
ATOM 1436 C CA . SER B 1 17 ? 10.75 29.875 -8.672 1 58.59 17 SER B CA 1
ATOM 1437 C C . SER B 1 17 ? 11.484 28.594 -8.305 1 58.59 17 SER B C 1
ATOM 1439 O O . SER B 1 17 ? 11.07 27.5 -8.703 1 58.59 17 SER B O 1
ATOM 1441 N N . TYR B 1 18 ? 12.562 28.734 -7.555 1 55.5 18 TYR B N 1
ATOM 1442 C CA . TYR B 1 18 ? 13.383 27.594 -7.168 1 55.5 18 TYR B CA 1
ATOM 1443 C C . TYR B 1 18 ? 12.617 26.641 -6.25 1 55.5 18 TYR B C 1
ATOM 1445 O O . TYR B 1 18 ? 12.781 25.422 -6.32 1 55.5 18 TYR B O 1
ATOM 1453 N N . TYR B 1 19 ? 11.758 27.172 -5.516 1 57.62 19 TYR B N 1
ATOM 1454 C CA . TYR B 1 19 ? 10.977 26.359 -4.586 1 57.62 19 TYR B CA 1
ATOM 1455 C C . TYR B 1 19 ? 9.711 25.844 -5.246 1 57.62 19 TYR B C 1
ATOM 1457 O O . TYR B 1 19 ? 9.242 24.75 -4.922 1 57.62 19 TYR B O 1
ATOM 1465 N N . ILE B 1 20 ? 9.258 26.594 -6.152 1 66.31 20 ILE B N 1
ATOM 1466 C CA . ILE B 1 20 ? 7.957 26.281 -6.746 1 66.31 20 ILE B CA 1
ATOM 1467 C C . ILE B 1 20 ? 8.109 25.141 -7.754 1 66.31 20 ILE B C 1
ATOM 1469 O O . ILE B 1 20 ? 7.258 24.266 -7.84 1 66.31 20 ILE B O 1
ATOM 1473 N N . GLN B 1 21 ? 9.266 25.094 -8.398 1 73.62 21 GLN B N 1
ATOM 1474 C CA . GLN B 1 21 ? 9.422 24.141 -9.492 1 73.62 21 GLN B CA 1
ATOM 1475 C C . GLN B 1 21 ? 9.484 22.703 -8.977 1 73.62 21 GLN B C 1
ATOM 1477 O O . GLN B 1 21 ? 8.727 21.844 -9.422 1 73.62 21 GLN B O 1
ATOM 1482 N N . PRO B 1 22 ? 10.359 22.484 -8.008 1 76.88 22 PRO B N 1
ATOM 1483 C CA . PRO B 1 22 ? 10.406 21.125 -7.492 1 76.88 22 PRO B CA 1
ATOM 1484 C C . PRO B 1 22 ? 9.102 20.688 -6.828 1 76.88 22 PRO B C 1
ATOM 1486 O O . PRO B 1 22 ? 8.703 19.531 -6.934 1 76.88 22 PRO B O 1
ATOM 1489 N N . ARG B 1 23 ? 8.445 21.578 -6.273 1 83 23 ARG B N 1
ATOM 1490 C CA . ARG B 1 23 ? 7.176 21.266 -5.629 1 83 23 ARG B CA 1
ATOM 1491 C C . ARG B 1 23 ? 6.117 20.891 -6.656 1 83 23 ARG B C 1
ATOM 1493 O O . ARG B 1 23 ? 5.32 19.984 -6.422 1 83 23 ARG B O 1
ATOM 1500 N N . GLN B 1 24 ? 6.172 21.641 -7.727 1 86.62 24 GLN B N 1
ATOM 1501 C CA . GLN B 1 24 ? 5.199 21.344 -8.773 1 86.62 24 GLN B CA 1
ATOM 1502 C C . GLN B 1 24 ? 5.484 20 -9.43 1 86.62 24 GLN B C 1
ATOM 1504 O O . GLN 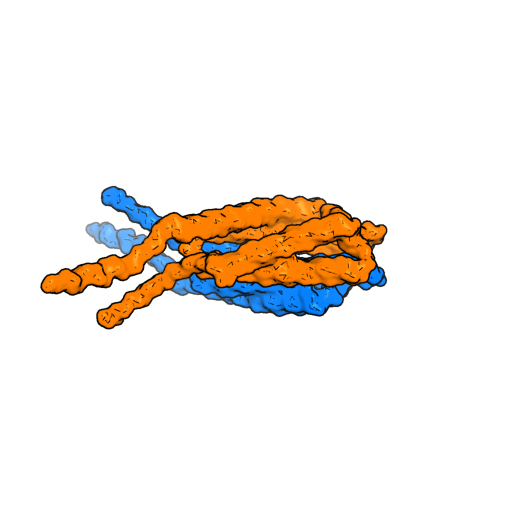B 1 24 ? 4.559 19.25 -9.75 1 86.62 24 GLN B O 1
ATOM 1509 N N . ARG B 1 25 ? 6.719 19.734 -9.641 1 88.62 25 ARG B N 1
ATOM 1510 C CA . ARG B 1 25 ? 7.094 18.453 -10.227 1 88.62 25 ARG B CA 1
ATOM 1511 C C . ARG B 1 25 ? 6.688 17.297 -9.312 1 88.62 25 ARG B C 1
ATOM 1513 O O . ARG B 1 25 ? 6.18 16.281 -9.781 1 88.62 25 ARG B O 1
ATOM 1520 N N . LEU B 1 26 ? 6.934 17.5 -8.078 1 89.94 26 LEU B N 1
ATOM 1521 C CA . LEU B 1 26 ? 6.555 16.469 -7.125 1 89.94 26 LEU B CA 1
ATOM 1522 C C . LEU B 1 26 ? 5.043 16.281 -7.09 1 89.94 26 LEU B C 1
ATOM 1524 O O . LEU B 1 26 ? 4.551 15.156 -7.062 1 89.94 26 LEU B O 1
ATOM 1528 N N . ASN B 1 27 ? 4.379 17.375 -7.148 1 91.19 27 ASN B N 1
ATOM 1529 C CA . ASN B 1 27 ? 2.92 17.312 -7.156 1 91.19 27 ASN B CA 1
ATOM 1530 C C . ASN B 1 27 ? 2.398 16.562 -8.383 1 91.19 27 ASN B C 1
ATOM 1532 O O . ASN B 1 27 ? 1.441 15.805 -8.281 1 91.19 27 ASN B O 1
ATOM 1536 N N . THR B 1 28 ? 3.016 16.844 -9.453 1 91.25 28 THR B N 1
ATOM 1537 C CA . THR B 1 28 ? 2.617 16.141 -10.68 1 91.25 28 THR B CA 1
ATOM 1538 C C . THR B 1 28 ? 2.91 14.656 -10.578 1 91.25 28 THR B C 1
ATOM 1540 O O . THR B 1 28 ? 2.08 13.828 -10.961 1 91.25 28 THR B O 1
ATOM 1543 N N . LEU B 1 29 ? 4.055 14.281 -10.102 1 92.56 29 LEU B N 1
ATOM 1544 C CA . LEU B 1 29 ? 4.418 12.883 -9.914 1 92.56 29 LEU B CA 1
ATOM 1545 C C . LEU B 1 29 ? 3.412 12.18 -9.008 1 92.56 29 LEU B C 1
ATOM 1547 O O . LEU B 1 29 ? 2.932 11.094 -9.328 1 92.56 29 LEU B O 1
ATOM 1551 N N . LEU B 1 30 ? 3.076 12.836 -7.934 1 94.19 30 LEU B N 1
ATOM 1552 C CA . LEU B 1 30 ? 2.135 12.266 -6.977 1 94.19 30 LEU B CA 1
ATOM 1553 C C . LEU B 1 30 ? 0.736 12.172 -7.574 1 94.19 30 LEU B C 1
ATOM 1555 O O . LEU B 1 30 ? 0.013 11.203 -7.336 1 94.19 30 LEU B O 1
ATOM 1559 N N . ALA B 1 31 ? 0.373 13.156 -8.375 1 94.44 31 ALA B N 1
ATOM 1560 C CA . ALA B 1 31 ? -0.939 13.141 -9.023 1 94.44 31 ALA B CA 1
ATOM 1561 C C . ALA B 1 31 ? -1.047 11.984 -10.016 1 94.44 31 ALA B C 1
ATOM 1563 O O . ALA B 1 31 ? -2.039 11.25 -10.016 1 94.44 31 ALA B O 1
ATOM 1564 N N . VAL B 1 32 ? -0.051 11.859 -10.789 1 94.19 32 VAL B N 1
ATOM 1565 C CA . VAL B 1 32 ? -0.031 10.781 -11.766 1 94.19 32 VAL B CA 1
ATOM 1566 C C . VAL B 1 32 ? -0.018 9.43 -11.047 1 94.19 32 VAL B C 1
ATOM 1568 O O . VAL B 1 32 ? -0.734 8.508 -11.438 1 94.19 32 VAL B O 1
ATOM 1571 N N . HIS B 1 33 ? 0.801 9.336 -10.023 1 95.5 33 HIS B N 1
ATOM 1572 C CA . HIS B 1 33 ? 0.876 8.109 -9.242 1 95.5 33 HIS B CA 1
ATOM 1573 C C . HIS B 1 33 ? -0.466 7.781 -8.602 1 95.5 33 HIS B C 1
ATOM 1575 O O . HIS B 1 33 ? -0.891 6.625 -8.586 1 95.5 33 HIS B O 1
ATOM 1581 N N . SER B 1 34 ? -1.141 8.773 -8.102 1 96.81 34 SER B N 1
ATOM 1582 C CA . SER B 1 34 ? -2.443 8.57 -7.473 1 96.81 34 SER B CA 1
ATOM 1583 C C . SER B 1 34 ? -3.471 8.07 -8.484 1 96.81 34 SER B C 1
ATOM 1585 O O . SER B 1 34 ? -4.125 7.055 -8.258 1 96.81 34 SER B O 1
ATOM 1587 N N . VAL B 1 35 ? -3.592 8.719 -9.625 1 96.5 35 VAL B N 1
ATOM 1588 C CA . VAL B 1 35 ? -4.566 8.359 -10.648 1 96.5 35 VAL B CA 1
ATOM 1589 C C . VAL B 1 35 ? -4.254 6.965 -11.188 1 96.5 35 VAL B C 1
ATOM 1591 O O . VAL B 1 35 ? -5.156 6.145 -11.359 1 96.5 35 VAL B O 1
ATOM 1594 N N . SER B 1 36 ? -2.998 6.762 -11.43 1 95.88 36 SER B N 1
ATOM 1595 C CA . SER B 1 36 ? -2.611 5.438 -11.906 1 95.88 36 SER B CA 1
ATOM 1596 C C . SER B 1 36 ? -2.943 4.363 -10.875 1 95.88 36 SER B C 1
ATOM 1598 O O . SER B 1 36 ? -3.357 3.258 -11.234 1 95.88 36 SER B O 1
ATOM 1600 N N . SER B 1 37 ? -2.76 4.629 -9.625 1 96.62 37 SER B N 1
ATOM 1601 C CA . SER B 1 37 ? -3.066 3.67 -8.57 1 96.62 37 SER B CA 1
ATOM 1602 C C . SER B 1 37 ? -4.559 3.352 -8.523 1 96.62 37 SER B C 1
ATOM 1604 O O . SER B 1 37 ? -4.945 2.199 -8.32 1 96.62 37 SER B O 1
ATOM 1606 N N . PHE B 1 38 ? -5.422 4.34 -8.789 1 96.62 38 PHE B N 1
ATOM 1607 C CA . PHE B 1 38 ? -6.859 4.109 -8.844 1 96.62 38 PHE B CA 1
ATOM 1608 C C . PHE B 1 38 ? -7.215 3.18 -9.992 1 96.62 38 PHE B C 1
ATOM 1610 O O . PHE B 1 38 ? -7.961 2.213 -9.812 1 96.62 38 PHE B O 1
ATOM 1617 N N . ILE B 1 39 ? -6.605 3.426 -11.078 1 95.31 39 ILE B N 1
ATOM 1618 C CA . ILE B 1 39 ? -6.938 2.684 -12.289 1 95.31 39 ILE B CA 1
ATOM 1619 C C . ILE B 1 39 ? -6.41 1.254 -12.18 1 95.31 39 ILE B C 1
ATOM 1621 O O . ILE B 1 39 ? -7.164 0.293 -12.359 1 95.31 39 ILE B O 1
ATOM 1625 N N . ILE B 1 40 ? -5.164 1.09 -11.828 1 92.94 40 ILE B N 1
ATOM 1626 C CA . ILE B 1 40 ? -4.527 -0.22 -11.742 1 92.94 40 ILE B CA 1
ATOM 1627 C C . ILE B 1 40 ? -5.16 -1.026 -10.609 1 92.94 40 ILE B C 1
ATOM 1629 O O . ILE B 1 40 ? -5.441 -2.217 -10.766 1 92.94 40 ILE B O 1
ATOM 1633 N N . GLY B 1 41 ? -5.363 -0.352 -9.469 1 95.81 41 GLY B N 1
ATOM 1634 C CA . GLY B 1 41 ? -5.992 -1.026 -8.344 1 95.81 41 GLY B CA 1
ATOM 1635 C C . GLY B 1 41 ? -7.391 -1.523 -8.656 1 95.81 41 GLY B C 1
ATOM 1636 O O . GLY B 1 41 ? -7.727 -2.67 -8.352 1 95.81 41 GLY B O 1
ATOM 1637 N N . ALA B 1 42 ? -8.148 -0.738 -9.305 1 95.5 42 ALA B N 1
ATOM 1638 C CA . ALA B 1 42 ? -9.531 -1.106 -9.625 1 95.5 42 ALA B CA 1
ATOM 1639 C C . ALA B 1 42 ? -9.578 -2.189 -10.695 1 95.5 42 ALA B C 1
ATOM 1641 O O . ALA B 1 42 ? -10.273 -3.195 -10.547 1 95.5 42 ALA B O 1
ATOM 1642 N N . LEU B 1 43 ? -8.828 -1.987 -11.711 1 92.44 43 LEU B N 1
ATOM 1643 C CA . LEU B 1 43 ? -8.836 -2.936 -12.82 1 92.44 43 LEU B CA 1
ATOM 1644 C C . LEU B 1 43 ? -8.297 -4.289 -12.375 1 92.44 43 LEU B C 1
ATOM 1646 O O . LEU B 1 43 ? -8.859 -5.332 -12.719 1 92.44 43 LEU B O 1
ATOM 1650 N N . GLY B 1 44 ? -7.215 -4.293 -11.656 1 91.25 44 GLY B N 1
ATOM 1651 C CA . GLY B 1 44 ? -6.621 -5.539 -11.203 1 91.25 44 GLY B CA 1
ATOM 1652 C C . GLY B 1 44 ? -7.48 -6.281 -10.195 1 91.25 44 GLY B C 1
ATOM 1653 O O . GLY B 1 44 ? -7.492 -7.512 -10.172 1 91.25 44 GLY B O 1
ATOM 1654 N N . TYR B 1 45 ? -8.172 -5.547 -9.391 1 93.94 45 TYR B N 1
ATOM 1655 C CA . TYR B 1 45 ? -9.039 -6.18 -8.398 1 93.94 45 TYR B CA 1
ATOM 1656 C C . TYR B 1 45 ? -10.258 -6.809 -9.062 1 93.94 45 TYR B C 1
ATOM 1658 O O . TYR B 1 45 ? -10.648 -7.93 -8.727 1 93.94 45 TYR B O 1
ATOM 1666 N N . LEU B 1 46 ? -10.852 -6.109 -10.039 1 92.25 46 LEU B N 1
ATOM 1667 C CA . LEU B 1 46 ? -12.078 -6.559 -10.688 1 92.25 46 LEU B CA 1
ATOM 1668 C C . LEU B 1 46 ? -11.789 -7.641 -11.719 1 92.25 46 LEU B C 1
ATOM 1670 O O . LEU B 1 46 ? -12.633 -8.5 -11.977 1 92.25 46 LEU B O 1
ATOM 1674 N N . ASN B 1 47 ? -10.641 -7.535 -12.328 1 88.56 47 ASN B N 1
ATOM 1675 C CA . ASN B 1 47 ? -10.242 -8.5 -13.344 1 88.56 47 ASN B CA 1
ATOM 1676 C C . ASN B 1 47 ? -8.867 -9.094 -13.047 1 88.56 47 ASN B C 1
ATOM 1678 O O . ASN B 1 47 ? -7.875 -8.734 -13.68 1 88.56 47 ASN B O 1
ATOM 1682 N N . PRO B 1 48 ? -8.93 -10.125 -12.227 1 78 48 PRO B N 1
ATOM 1683 C CA . PRO B 1 48 ? -7.637 -10.68 -11.82 1 78 48 PRO B CA 1
ATOM 1684 C C . PRO B 1 48 ? -6.918 -11.383 -12.969 1 78 48 PRO B C 1
ATOM 1686 O O . PRO B 1 48 ? -5.715 -11.641 -12.883 1 78 48 PRO B O 1
ATOM 1689 N N . ASN B 1 49 ? -7.621 -11.609 -14.109 1 76 49 ASN B N 1
ATOM 1690 C CA . ASN B 1 49 ? -6.984 -12.18 -15.289 1 76 49 ASN B CA 1
ATOM 1691 C C . ASN B 1 49 ? -5.969 -11.219 -15.898 1 76 49 ASN B C 1
ATOM 1693 O O . ASN B 1 49 ? -5.113 -11.625 -16.688 1 76 49 ASN B O 1
ATOM 1697 N N . THR B 1 50 ? -6.145 -10.023 -15.461 1 69.44 50 THR B N 1
ATOM 1698 C CA . THR B 1 50 ? -5.18 -9.031 -15.938 1 69.44 50 THR B CA 1
ATOM 1699 C C . THR B 1 50 ? -3.773 -9.383 -15.453 1 69.44 50 THR B C 1
ATOM 1701 O O . THR B 1 50 ? -2.787 -9.039 -16.109 1 69.44 50 THR B O 1
ATOM 1704 N N . ALA B 1 51 ? -3.77 -10.039 -14.336 1 66.69 51 ALA B N 1
ATOM 1705 C CA . ALA B 1 51 ? -2.467 -10.492 -13.852 1 66.69 51 ALA B CA 1
ATOM 1706 C C . ALA B 1 51 ? -1.806 -11.422 -14.867 1 66.69 51 ALA B C 1
ATOM 1708 O O . ALA B 1 51 ? -0.577 -11.5 -14.938 1 66.69 51 ALA B O 1
ATOM 1709 N N . SER B 1 52 ? -2.648 -12.094 -15.609 1 66.25 52 SER B N 1
ATOM 1710 C CA . SER B 1 52 ? -2.135 -13.008 -16.625 1 66.25 52 SER B CA 1
ATOM 1711 C C . SER B 1 52 ? -1.427 -12.25 -17.75 1 66.25 52 SER B C 1
ATOM 1713 O O . SER B 1 52 ? -0.638 -12.836 -18.484 1 66.25 52 SER B O 1
ATOM 1715 N N . LEU B 1 53 ? -1.812 -11.016 -17.75 1 62.75 53 LEU B N 1
ATOM 1716 C CA . LEU B 1 53 ? -1.091 -10.195 -18.719 1 62.75 53 LEU B CA 1
ATOM 1717 C C . LEU B 1 53 ? 0.361 -10 -18.297 1 62.75 53 LEU B C 1
ATOM 1719 O O . LEU B 1 53 ? 1.238 -9.805 -19.125 1 62.75 53 LEU B O 1
ATOM 1723 N N . PHE B 1 54 ? 0.492 -10.219 -17 1 63.91 54 PHE B N 1
ATOM 1724 C CA . PHE B 1 54 ? 1.824 -9.969 -16.453 1 63.91 54 PHE B CA 1
ATOM 1725 C C . PHE B 1 54 ? 2.559 -11.273 -16.188 1 63.91 54 PHE B C 1
ATOM 1727 O O . PHE B 1 54 ? 3.789 -11.32 -16.219 1 63.91 54 PHE B O 1
ATOM 1734 N N . PHE B 1 55 ? 1.654 -12.297 -16.062 1 65.38 55 PHE B N 1
ATOM 1735 C CA . PHE B 1 55 ? 2.252 -13.586 -15.719 1 65.38 55 PHE B CA 1
ATOM 1736 C C . PHE B 1 55 ? 1.668 -14.703 -16.578 1 65.38 55 PHE B C 1
ATOM 1738 O O . PHE B 1 55 ? 0.483 -14.672 -16.922 1 65.38 55 PHE B O 1
ATOM 1745 N N . SER B 1 56 ? 2.527 -15.516 -17.062 1 65 56 SER B N 1
ATOM 1746 C CA . SER B 1 56 ? 2.064 -16.672 -17.828 1 65 56 SER B CA 1
ATOM 1747 C C . SER B 1 56 ? 1.483 -17.75 -16.906 1 65 56 SER B C 1
ATOM 1749 O O . SER B 1 56 ? 2.219 -18.406 -16.172 1 65 56 SER B O 1
ATOM 1751 N N . VAL B 1 57 ? 0.218 -17.688 -16.75 1 63.84 57 VAL B N 1
ATOM 1752 C CA . VAL B 1 57 ? -0.464 -18.688 -15.93 1 63.84 57 VAL B CA 1
ATOM 1753 C C . VAL B 1 57 ? -1.002 -19.812 -16.828 1 63.84 57 VAL B C 1
ATOM 1755 O O . VAL B 1 57 ? -1.689 -19.547 -17.812 1 63.84 57 VAL B O 1
ATOM 1758 N N . GLU B 1 58 ? -0.537 -21 -16.562 1 66.75 58 GLU B N 1
ATOM 1759 C CA . GLU B 1 58 ? -0.867 -22.125 -17.438 1 66.75 58 GLU B CA 1
ATOM 1760 C C . GLU B 1 58 ? -1.909 -23.047 -16.797 1 66.75 58 GLU B C 1
ATOM 1762 O O . GLU B 1 58 ? -2.674 -23.703 -17.5 1 66.75 58 GLU B O 1
ATOM 1767 N N . SER B 1 59 ? -1.94 -23.094 -15.461 1 72.44 59 SER B N 1
ATOM 1768 C CA . SER B 1 59 ? -2.857 -24.016 -14.805 1 72.44 59 SER B CA 1
ATOM 1769 C C . SER B 1 59 ? -3.928 -23.266 -14.016 1 72.44 59 SER B C 1
ATOM 1771 O O . SER B 1 59 ? -3.707 -22.141 -13.578 1 72.44 59 SER B O 1
ATOM 1773 N N . PRO B 1 60 ? -5.133 -23.922 -13.977 1 73.5 60 PRO B N 1
ATOM 1774 C CA . PRO B 1 60 ? -6.215 -23.312 -13.203 1 73.5 60 PRO B CA 1
ATOM 1775 C C . PRO B 1 60 ? -5.82 -23.031 -11.758 1 73.5 60 PRO B C 1
ATOM 1777 O O . PRO B 1 60 ? -6.25 -22.016 -11.18 1 73.5 60 PRO B O 1
ATOM 1780 N N . ARG B 1 61 ? -5.035 -23.875 -11.234 1 72.38 61 ARG B N 1
ATOM 1781 C CA . ARG B 1 61 ? -4.621 -23.688 -9.852 1 72.38 61 ARG B CA 1
ATOM 1782 C C . ARG B 1 61 ? -3.672 -22.5 -9.711 1 72.38 61 ARG B C 1
ATOM 1784 O O . ARG B 1 61 ? -3.76 -21.734 -8.758 1 72.38 61 ARG B O 1
ATOM 1791 N N . GLU B 1 62 ? -2.809 -22.375 -10.703 1 72.62 62 GLU B N 1
ATOM 1792 C CA . GLU B 1 62 ? -1.913 -21.219 -10.742 1 72.62 62 GLU B CA 1
ATOM 1793 C C . GLU B 1 62 ? -2.697 -19.922 -10.852 1 72.62 62 GLU B C 1
ATOM 1795 O O . GLU B 1 62 ? -2.354 -18.922 -10.203 1 72.62 62 GLU B O 1
ATOM 1800 N N . MET B 1 63 ? -3.723 -20.109 -11.539 1 74.25 63 MET B N 1
ATOM 1801 C CA . MET B 1 63 ? -4.555 -18.922 -11.758 1 74.25 63 MET B CA 1
ATOM 1802 C C . MET B 1 63 ? -5.289 -18.547 -10.477 1 74.25 63 MET B C 1
ATOM 1804 O O . MET B 1 63 ? -5.496 -17.359 -10.211 1 74.25 63 MET B O 1
ATOM 1808 N N . GLY B 1 64 ? -5.625 -19.547 -9.742 1 77.62 64 GLY B N 1
ATOM 1809 C CA . GLY B 1 64 ? -6.301 -19.266 -8.484 1 77.62 64 GLY B CA 1
ATOM 1810 C C . GLY B 1 64 ? -5.426 -18.531 -7.488 1 77.62 64 GLY B C 1
ATOM 1811 O O . GLY B 1 64 ? -5.855 -17.547 -6.879 1 77.62 64 GLY B O 1
ATOM 1812 N N . VAL B 1 65 ? -4.203 -18.953 -7.367 1 77.25 65 VAL B N 1
ATOM 1813 C CA . VAL B 1 65 ? -3.258 -18.312 -6.453 1 77.25 65 VAL B CA 1
ATOM 1814 C C . VAL B 1 65 ? -2.951 -16.891 -6.93 1 77.25 65 VAL B C 1
ATOM 1816 O O . VAL B 1 65 ? -2.953 -15.953 -6.133 1 77.25 65 VAL B O 1
ATOM 1819 N N . ALA B 1 66 ? -2.748 -16.781 -8.164 1 80.62 66 ALA B N 1
ATOM 1820 C CA . ALA B 1 66 ? -2.447 -15.469 -8.742 1 80.62 66 ALA B CA 1
ATOM 1821 C C . ALA B 1 66 ? -3.623 -14.516 -8.57 1 80.62 66 ALA B C 1
ATOM 1823 O O . ALA B 1 66 ? -3.432 -13.32 -8.328 1 80.62 66 ALA B O 1
ATOM 1824 N N . ARG B 1 67 ? -4.766 -15.055 -8.648 1 84.25 67 ARG B N 1
ATOM 1825 C CA . ARG B 1 67 ? -5.973 -14.234 -8.547 1 84.25 67 ARG B CA 1
ATOM 1826 C C . ARG B 1 67 ? -6.113 -13.641 -7.148 1 84.25 67 ARG B C 1
ATOM 1828 O O . ARG B 1 67 ? -6.332 -12.438 -7 1 84.25 67 ARG B O 1
ATOM 1835 N N . VAL B 1 68 ? -5.922 -14.406 -6.184 1 83 68 VAL B N 1
ATOM 1836 C CA . VAL B 1 68 ? -6.105 -13.938 -4.816 1 83 68 VAL B CA 1
ATOM 1837 C C . VAL B 1 68 ? -5.004 -12.938 -4.461 1 83 68 VAL B C 1
ATOM 1839 O O . VAL B 1 68 ? -5.281 -11.867 -3.916 1 83 68 VAL B O 1
ATOM 1842 N N . LEU B 1 69 ? -3.797 -13.266 -4.758 1 85.94 69 LEU B N 1
ATOM 1843 C CA . LEU B 1 69 ? -2.674 -12.383 -4.449 1 85.94 69 LEU B CA 1
ATOM 1844 C C . LEU B 1 69 ? -2.781 -11.07 -5.211 1 85.94 69 LEU B C 1
ATOM 1846 O O . LEU B 1 69 ? -2.457 -10.008 -4.676 1 85.94 69 LEU B O 1
ATOM 1850 N N . SER B 1 70 ? -3.244 -11.219 -6.395 1 88.75 70 SER B N 1
ATOM 1851 C CA . SER B 1 70 ? -3.406 -10.008 -7.195 1 88.75 70 SER B CA 1
ATOM 1852 C C . SER B 1 70 ? -4.504 -9.109 -6.629 1 88.75 70 SER B C 1
ATOM 1854 O O . SER B 1 70 ? -4.367 -7.887 -6.621 1 88.75 70 SER B O 1
ATOM 1856 N N . ARG B 1 71 ? -5.566 -9.664 -6.141 1 91.88 71 ARG B N 1
ATOM 1857 C CA . ARG B 1 71 ? -6.645 -8.859 -5.566 1 91.88 71 ARG B CA 1
ATOM 1858 C C . ARG B 1 71 ? -6.184 -8.148 -4.297 1 91.88 71 ARG B C 1
ATOM 1860 O O . ARG B 1 71 ? -6.523 -6.988 -4.074 1 91.88 71 ARG B O 1
ATOM 1867 N N . LEU B 1 72 ? -5.426 -8.891 -3.52 1 91.44 72 LEU B N 1
ATOM 1868 C CA . LEU B 1 72 ? -4.895 -8.273 -2.307 1 91.44 72 LEU B CA 1
ATOM 1869 C C . LEU B 1 72 ? -3.938 -7.137 -2.648 1 91.44 72 LEU B C 1
ATOM 1871 O O . LEU B 1 72 ? -4.031 -6.051 -2.074 1 91.44 72 LEU B O 1
ATOM 1875 N N . TYR B 1 73 ? -3.109 -7.402 -3.566 1 93.38 73 TYR B N 1
ATOM 1876 C CA . TYR B 1 73 ? -2.143 -6.406 -4.012 1 93.38 73 TYR B CA 1
ATOM 1877 C C . TYR B 1 73 ? -2.844 -5.188 -4.598 1 93.38 73 TYR B C 1
ATOM 1879 O O . TYR B 1 73 ? -2.52 -4.051 -4.25 1 93.38 73 TYR B O 1
ATOM 1887 N N . CYS B 1 74 ? -3.857 -5.41 -5.445 1 95.31 74 CYS B N 1
ATOM 1888 C CA . CYS B 1 74 ? -4.562 -4.332 -6.129 1 95.31 74 CYS B CA 1
ATOM 1889 C C . CYS B 1 74 ? -5.426 -3.541 -5.156 1 95.31 74 CYS B C 1
ATOM 1891 O O . CYS B 1 74 ? -5.598 -2.33 -5.312 1 95.31 74 CYS B O 1
ATOM 1893 N N . ALA B 1 75 ? -5.957 -4.211 -4.168 1 96.44 75 ALA B N 1
ATOM 1894 C CA . ALA B 1 75 ? -6.676 -3.484 -3.123 1 96.44 75 ALA B CA 1
ATOM 1895 C C . ALA B 1 75 ? -5.758 -2.486 -2.422 1 96.44 75 ALA B C 1
ATOM 1897 O O . ALA B 1 75 ? -6.152 -1.348 -2.16 1 96.44 75 ALA B O 1
ATOM 1898 N N . LEU B 1 76 ? -4.582 -2.906 -2.164 1 97.5 76 LEU B N 1
ATOM 1899 C CA . LEU B 1 76 ? -3.613 -2.031 -1.515 1 97.5 76 LEU B CA 1
ATOM 1900 C C . LEU B 1 76 ? -3.184 -0.907 -2.449 1 97.5 76 LEU B C 1
ATOM 1902 O O . LEU B 1 76 ? -3.018 0.236 -2.018 1 97.5 76 LEU B O 1
ATOM 1906 N N . ILE B 1 77 ? -3.031 -1.214 -3.711 1 97 77 ILE B N 1
ATOM 1907 C CA . ILE B 1 77 ? -2.684 -0.197 -4.699 1 97 77 ILE B CA 1
ATOM 1908 C C . ILE B 1 77 ? -3.789 0.853 -4.77 1 97 77 ILE B C 1
ATOM 1910 O O . ILE B 1 77 ? -3.514 2.055 -4.785 1 97 77 ILE B O 1
ATOM 1914 N N . PHE B 1 78 ? -4.992 0.387 -4.773 1 97.38 78 PHE B N 1
ATOM 1915 C CA . PHE B 1 78 ? -6.121 1.308 -4.812 1 97.38 78 PHE B CA 1
ATOM 1916 C C . PHE B 1 78 ? -6.105 2.234 -3.602 1 97.38 78 PHE B C 1
ATOM 1918 O O . PHE B 1 78 ? -6.328 3.439 -3.734 1 97.38 78 PHE B O 1
ATOM 1925 N N . ALA B 1 79 ? -5.824 1.673 -2.443 1 97.5 79 ALA B N 1
ATOM 1926 C CA . ALA B 1 79 ? -5.742 2.449 -1.209 1 97.5 79 ALA B CA 1
ATOM 1927 C C . ALA B 1 79 ? -4.66 3.52 -1.305 1 97.5 79 ALA B C 1
ATOM 1929 O O . ALA B 1 79 ? -4.812 4.617 -0.759 1 97.5 79 ALA B O 1
ATOM 1930 N N . GLN B 1 80 ? -3.576 3.229 -2.014 1 97.06 80 GLN B N 1
ATOM 1931 C CA . GLN B 1 80 ? -2.529 4.227 -2.201 1 97.06 80 GLN B CA 1
ATOM 1932 C C . GLN B 1 80 ? -3.064 5.453 -2.936 1 97.06 80 GLN B C 1
ATOM 1934 O O . GLN B 1 80 ? -2.643 6.582 -2.66 1 97.06 80 GLN B O 1
ATOM 1939 N N . GLY B 1 81 ? -3.945 5.191 -3.898 1 97.44 81 GLY B N 1
ATOM 1940 C CA . GLY B 1 81 ? -4.52 6.32 -4.609 1 97.44 81 GLY B CA 1
ATOM 1941 C C . GLY B 1 81 ? -5.176 7.332 -3.691 1 97.44 81 GLY B C 1
ATOM 1942 O O . GLY B 1 81 ? -4.996 8.539 -3.861 1 97.44 81 GLY B O 1
ATOM 1943 N N . ILE B 1 82 ? -5.863 6.863 -2.705 1 95.94 82 ILE B N 1
ATOM 1944 C CA . ILE B 1 82 ? -6.555 7.711 -1.741 1 95.94 82 ILE B CA 1
ATOM 1945 C C . ILE B 1 82 ? -5.535 8.477 -0.904 1 95.94 82 ILE B C 1
ATOM 1947 O O . ILE B 1 82 ? -5.641 9.695 -0.747 1 95.94 82 ILE B O 1
ATOM 1951 N N . MET B 1 83 ? -4.531 7.797 -0.441 1 94.94 83 MET B N 1
ATOM 1952 C CA . MET B 1 83 ? -3.533 8.391 0.444 1 94.94 83 MET B CA 1
ATOM 1953 C C . MET B 1 83 ? -2.723 9.453 -0.286 1 94.94 83 MET B C 1
ATOM 1955 O O . MET B 1 83 ? -2.506 10.547 0.241 1 94.94 83 MET B O 1
ATOM 1959 N N . ILE B 1 84 ? -2.338 9.094 -1.505 1 95.19 84 ILE B N 1
ATOM 1960 C CA . ILE B 1 84 ? -1.479 9.992 -2.27 1 95.19 84 ILE B CA 1
ATOM 1961 C C . ILE B 1 84 ? -2.264 11.242 -2.668 1 95.19 84 ILE B C 1
ATOM 1963 O O . ILE B 1 84 ? -1.735 12.352 -2.619 1 95.19 84 ILE B O 1
ATOM 1967 N N . TRP B 1 85 ? -3.521 11.055 -3.031 1 94 85 TRP B N 1
ATOM 1968 C CA . TRP B 1 85 ? -4.355 12.18 -3.43 1 94 85 TRP B CA 1
ATOM 1969 C C . TRP B 1 85 ? -4.473 13.195 -2.299 1 94 85 TRP B C 1
ATOM 1971 O O . TRP B 1 85 ? -4.367 14.406 -2.527 1 94 85 TRP B O 1
ATOM 1981 N N . ARG B 1 86 ? -4.574 12.688 -1.147 1 90.62 86 ARG B N 1
ATOM 1982 C CA . ARG B 1 86 ? -4.707 13.586 -0.004 1 90.62 86 ARG B CA 1
ATOM 1983 C C . ARG B 1 86 ? -3.359 14.188 0.385 1 90.62 86 ARG B C 1
ATOM 1985 O O . ARG B 1 86 ? -3.273 15.359 0.735 1 90.62 86 ARG B O 1
ATOM 1992 N N . ALA B 1 87 ? -2.342 13.398 0.365 1 88.25 87 ALA B N 1
ATOM 1993 C CA . ALA B 1 87 ? -1.006 13.867 0.722 1 88.25 87 ALA B CA 1
ATOM 1994 C C . ALA B 1 87 ? -0.577 15.031 -0.168 1 88.25 87 ALA B C 1
ATOM 1996 O O . ALA B 1 87 ? 0.127 15.938 0.281 1 88.25 87 ALA B O 1
ATOM 1997 N N . ARG B 1 88 ? -1 14.961 -1.369 1 89.06 88 ARG B N 1
ATOM 1998 C CA . ARG B 1 88 ? -0.658 16.016 -2.322 1 89.06 88 ARG B CA 1
ATOM 1999 C C . ARG B 1 88 ? -1.188 17.359 -1.859 1 89.06 88 ARG B C 1
ATOM 2001 O O . ARG B 1 88 ? -0.593 18.406 -2.152 1 89.06 88 ARG B O 1
ATOM 2008 N N . LYS B 1 89 ? -2.24 17.391 -1.138 1 86.62 89 LYS B N 1
ATOM 2009 C CA . LYS B 1 89 ? -2.92 18.625 -0.756 1 86.62 89 LYS B CA 1
ATOM 2010 C C . LYS B 1 89 ? -2.391 19.156 0.572 1 86.62 89 LYS B C 1
ATOM 2012 O O . LYS B 1 89 ? -2.686 20.297 0.954 1 86.62 89 LYS B O 1
ATOM 2017 N N . ILE B 1 90 ? -1.666 18.359 1.156 1 79.94 90 ILE B N 1
ATOM 2018 C CA . ILE B 1 90 ? -1.177 18.766 2.467 1 79.94 90 ILE B CA 1
ATOM 2019 C C . ILE B 1 90 ? 0.178 19.453 2.32 1 79.94 90 ILE B C 1
ATOM 2021 O O . ILE B 1 90 ? 1.032 19 1.554 1 79.94 90 ILE B O 1
ATOM 2025 N N . ASN B 1 91 ? 0.306 20.578 3.002 1 76.5 91 ASN B N 1
ATOM 2026 C CA . ASN B 1 91 ? 1.545 21.344 2.936 1 76.5 91 ASN B CA 1
ATOM 2027 C C . ASN B 1 91 ? 2.504 20.969 4.059 1 76.5 91 ASN B C 1
ATOM 2029 O O . ASN B 1 91 ? 3.207 21.828 4.602 1 76.5 91 ASN B O 1
ATOM 2033 N N . ASP B 1 92 ? 2.479 19.781 4.492 1 80.19 92 ASP B N 1
ATOM 2034 C CA . ASP B 1 92 ? 3.42 19.281 5.488 1 80.19 92 ASP B CA 1
ATOM 2035 C C . ASP B 1 92 ? 4.566 18.516 4.828 1 80.19 92 ASP B C 1
ATOM 2037 O O . ASP B 1 92 ? 4.363 17.438 4.285 1 80.19 92 ASP B O 1
ATOM 2041 N N . GLY B 1 93 ? 5.734 19.109 4.879 1 83.19 93 GLY B N 1
ATOM 2042 C CA . GLY B 1 93 ? 6.902 18.547 4.223 1 83.19 93 GLY B CA 1
ATOM 2043 C C . GLY B 1 93 ? 7.32 17.203 4.793 1 83.19 93 GLY B C 1
ATOM 2044 O O . GLY B 1 93 ? 7.898 16.375 4.086 1 83.19 93 GLY B O 1
ATOM 2045 N N . GLU B 1 94 ? 6.98 16.938 6.07 1 84.94 94 GLU B N 1
ATOM 2046 C CA . GLU B 1 94 ? 7.402 15.688 6.707 1 84.94 94 GLU B CA 1
ATOM 2047 C C . GLU B 1 94 ? 6.637 14.492 6.148 1 84.94 94 GLU B C 1
ATOM 2049 O O . GLU B 1 94 ? 7.219 13.43 5.902 1 84.94 94 GLU B O 1
ATOM 2054 N N . ILE B 1 95 ? 5.379 14.688 5.969 1 87.31 95 ILE B N 1
ATOM 2055 C CA . ILE B 1 95 ? 4.582 13.578 5.461 1 87.31 95 ILE B CA 1
ATOM 2056 C C . ILE B 1 95 ? 4.941 13.312 4 1 87.31 95 ILE B C 1
ATOM 2058 O O . ILE B 1 95 ? 5.008 12.156 3.57 1 87.31 95 ILE B O 1
ATOM 2062 N N . LYS B 1 96 ? 5.191 14.328 3.256 1 91.06 96 LYS B N 1
ATOM 2063 C CA . LYS B 1 96 ? 5.566 14.133 1.857 1 91.06 96 LYS B CA 1
ATOM 2064 C C . LYS B 1 96 ? 6.91 13.422 1.743 1 91.06 96 LYS B C 1
ATOM 2066 O O . LYS B 1 96 ? 7.098 12.578 0.862 1 91.06 96 LYS B O 1
ATOM 2071 N N . ARG B 1 97 ? 7.785 13.727 2.637 1 91.62 97 ARG B N 1
ATOM 2072 C CA . ARG B 1 97 ? 9.07 13.039 2.656 1 91.62 97 ARG B CA 1
ATOM 2073 C C . ARG B 1 97 ? 8.898 11.555 2.98 1 91.62 97 ARG B C 1
ATOM 2075 O O . ARG B 1 97 ? 9.586 10.703 2.414 1 91.62 97 ARG B O 1
ATOM 2082 N N . ALA B 1 98 ? 8.031 11.336 3.883 1 92.25 98 ALA B N 1
ATOM 2083 C CA . ALA B 1 98 ? 7.758 9.945 4.242 1 92.25 98 ALA B CA 1
ATOM 2084 C C . ALA B 1 98 ? 7.184 9.172 3.059 1 92.25 98 ALA B C 1
ATOM 2086 O O . ALA B 1 98 ? 7.566 8.031 2.812 1 92.25 98 ALA B O 1
ATOM 2087 N N . PHE B 1 99 ? 6.305 9.781 2.262 1 94.56 99 PHE B N 1
ATOM 2088 C CA . PHE B 1 99 ? 5.707 9.148 1.092 1 94.56 99 PHE B CA 1
ATOM 2089 C C . PHE B 1 99 ? 6.758 8.875 0.025 1 94.56 99 PHE B C 1
ATOM 2091 O O . PHE B 1 99 ? 6.828 7.766 -0.514 1 94.56 99 PHE B O 1
ATOM 2098 N N . ILE B 1 100 ? 7.562 9.891 -0.215 1 95.62 100 ILE B N 1
ATOM 2099 C CA . ILE B 1 100 ? 8.547 9.75 -1.281 1 95.62 100 ILE B CA 1
ATOM 2100 C C . ILE B 1 100 ? 9.578 8.688 -0.901 1 95.62 100 ILE B C 1
ATOM 2102 O O . ILE B 1 100 ? 9.961 7.863 -1.733 1 95.62 100 ILE B O 1
ATOM 2106 N N . LEU B 1 101 ? 10 8.688 0.34 1 95.81 101 LEU B N 1
ATOM 2107 C CA . LEU B 1 101 ? 10.922 7.664 0.813 1 95.81 101 LEU B CA 1
ATOM 2108 C C . LEU B 1 101 ? 10.297 6.277 0.726 1 95.81 101 LEU B C 1
ATOM 2110 O O . LEU B 1 101 ? 10.938 5.324 0.277 1 95.81 101 LEU B O 1
ATOM 2114 N N . ALA B 1 102 ? 9.109 6.184 1.229 1 97.25 102 ALA B N 1
ATOM 2115 C CA . ALA B 1 102 ? 8.406 4.906 1.214 1 97.25 102 ALA B CA 1
ATOM 2116 C C . ALA B 1 102 ? 8.289 4.363 -0.207 1 97.25 102 ALA B C 1
ATOM 2118 O O . ALA B 1 102 ? 8.523 3.176 -0.445 1 97.25 102 ALA B O 1
ATOM 2119 N N . TYR B 1 103 ? 7.973 5.238 -1.158 1 97.5 103 TYR B N 1
ATOM 2120 C CA . TYR B 1 103 ? 7.801 4.789 -2.535 1 97.5 103 TYR B CA 1
ATOM 2121 C C . TYR B 1 103 ? 9.148 4.477 -3.18 1 97.5 103 TYR B C 1
ATOM 2123 O O . TYR B 1 103 ? 9.242 3.576 -4.02 1 97.5 103 TYR B O 1
ATOM 2131 N N . PHE B 1 104 ? 10.188 5.234 -2.828 1 96.88 104 PHE B N 1
ATOM 2132 C CA . PHE B 1 104 ? 11.516 4.883 -3.312 1 96.88 104 PHE B CA 1
ATOM 2133 C C . PHE B 1 104 ? 11.883 3.463 -2.895 1 96.88 104 PHE B C 1
ATOM 2135 O O . PHE B 1 104 ? 12.305 2.654 -3.725 1 96.88 104 PHE B O 1
ATOM 2142 N N . VAL B 1 105 ? 11.688 3.141 -1.608 1 97.19 105 VAL B N 1
ATOM 2143 C CA . VAL B 1 105 ? 12 1.823 -1.066 1 97.19 105 VAL B CA 1
ATOM 2144 C C . VAL B 1 105 ? 11.141 0.763 -1.746 1 97.19 105 VAL B C 1
ATOM 2146 O O . VAL B 1 105 ? 11.641 -0.283 -2.162 1 97.19 105 VAL B O 1
ATOM 2149 N N . CYS B 1 106 ? 9.859 1.021 -1.892 1 97.44 106 CYS B N 1
ATOM 2150 C CA . CYS B 1 106 ? 8.906 0.093 -2.5 1 97.44 106 CYS B CA 1
ATOM 2151 C C . CYS B 1 106 ? 9.32 -0.242 -3.93 1 97.44 106 CYS B C 1
ATOM 2153 O O . CYS B 1 106 ? 9.43 -1.415 -4.289 1 97.44 106 CYS B O 1
ATOM 2155 N N . PHE B 1 107 ? 9.594 0.762 -4.727 1 97.19 107 PHE B N 1
ATOM 2156 C CA . PHE B 1 107 ? 9.883 0.548 -6.141 1 97.19 107 PHE B CA 1
ATOM 2157 C C . PHE B 1 107 ? 11.281 -0.018 -6.328 1 97.19 107 PHE B C 1
ATOM 2159 O O . PHE B 1 107 ? 11.523 -0.802 -7.246 1 97.19 107 PHE B O 1
ATOM 2166 N N . LEU B 1 108 ? 12.18 0.373 -5.465 1 96.81 108 LEU B N 1
ATOM 2167 C CA . LEU B 1 108 ? 13.516 -0.227 -5.516 1 96.81 108 LEU B CA 1
ATOM 2168 C C . LEU B 1 108 ? 13.438 -1.736 -5.312 1 96.81 108 LEU B C 1
ATOM 2170 O O . LEU B 1 108 ? 13.961 -2.504 -6.121 1 96.81 108 LEU B O 1
ATOM 2174 N N . PHE B 1 109 ? 12.75 -2.152 -4.227 1 96.75 109 PHE B N 1
ATOM 2175 C CA . PHE B 1 109 ? 12.625 -3.576 -3.938 1 96.75 109 PHE B CA 1
ATOM 2176 C C . PHE B 1 109 ? 11.82 -4.281 -5.023 1 96.75 109 PHE B C 1
ATOM 2178 O O . PHE B 1 109 ? 12.125 -5.418 -5.387 1 96.75 109 PHE B O 1
ATOM 2185 N N . SER B 1 110 ? 10.773 -3.637 -5.555 1 94.88 110 SER B N 1
ATOM 2186 C CA . SER B 1 110 ? 9.992 -4.207 -6.641 1 94.88 110 SER B CA 1
ATOM 2187 C C . SER B 1 110 ? 10.836 -4.398 -7.895 1 94.88 110 SER B C 1
ATOM 2189 O O . SER B 1 110 ? 10.719 -5.414 -8.578 1 94.88 110 SER B O 1
ATOM 2191 N N . THR B 1 111 ? 11.68 -3.42 -8.203 1 93.94 111 THR B N 1
ATOM 2192 C CA . THR B 1 111 ? 12.562 -3.504 -9.359 1 93.94 111 THR B CA 1
ATOM 2193 C C . THR B 1 111 ? 13.523 -4.684 -9.219 1 93.94 111 THR B C 1
ATOM 2195 O O . THR B 1 111 ? 13.688 -5.469 -10.156 1 93.94 111 THR B O 1
ATOM 2198 N N . VAL B 1 112 ? 14.078 -4.828 -8.086 1 93.44 112 VAL B N 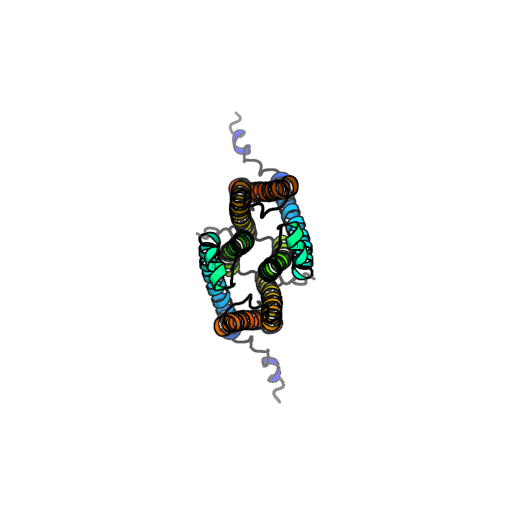1
ATOM 2199 C CA . VAL B 1 112 ? 15 -5.93 -7.832 1 93.44 112 VAL B CA 1
ATOM 2200 C C . VAL B 1 112 ? 14.273 -7.262 -7.996 1 93.44 112 VAL B C 1
ATOM 2202 O O . VAL B 1 112 ? 14.797 -8.188 -8.625 1 93.44 112 VAL B O 1
ATOM 2205 N N . ALA B 1 113 ? 13.055 -7.387 -7.5 1 90.38 113 ALA B N 1
ATOM 2206 C CA . ALA B 1 113 ? 12.273 -8.617 -7.586 1 90.38 113 ALA B CA 1
ATOM 2207 C C . ALA B 1 113 ? 11.992 -8.984 -9.039 1 90.38 113 ALA B C 1
ATOM 2209 O O . ALA B 1 113 ? 12.133 -10.148 -9.43 1 90.38 113 ALA B O 1
ATOM 2210 N N . VAL B 1 114 ? 11.586 -8.047 -9.836 1 87.06 114 VAL B N 1
ATOM 2211 C CA . VAL B 1 114 ? 11.219 -8.32 -11.219 1 87.06 114 VAL B CA 1
ATOM 2212 C C . VAL B 1 114 ? 12.469 -8.648 -12.039 1 87.06 114 VAL B C 1
ATOM 2214 O O . VAL B 1 114 ? 12.43 -9.508 -12.922 1 87.06 114 VAL B O 1
ATOM 2217 N N . ILE B 1 115 ? 13.586 -7.945 -11.773 1 87.69 115 ILE B N 1
ATOM 2218 C CA . ILE B 1 115 ? 14.836 -8.234 -12.469 1 87.69 115 ILE B CA 1
ATOM 2219 C C . ILE B 1 115 ? 15.281 -9.656 -12.156 1 87.69 115 ILE B C 1
ATOM 2221 O O . ILE B 1 115 ? 15.68 -10.398 -13.055 1 87.69 115 ILE B O 1
ATOM 2225 N N . MET B 1 116 ? 15.188 -10.062 -10.875 1 86.06 116 MET B N 1
ATOM 2226 C CA . MET B 1 116 ? 15.602 -11.398 -10.453 1 86.06 116 MET B CA 1
ATOM 2227 C C . MET B 1 116 ? 14.742 -12.469 -11.125 1 86.06 116 MET B C 1
ATOM 2229 O O . MET B 1 116 ? 15.25 -13.516 -11.531 1 86.06 116 MET B O 1
ATOM 2233 N N . GLU B 1 117 ? 13.5 -12.219 -11.219 1 81.5 117 GLU B N 1
ATOM 2234 C CA . GLU B 1 117 ? 12.602 -13.172 -11.859 1 81.5 117 GLU B CA 1
ATOM 2235 C C . GLU B 1 117 ? 12.883 -13.273 -13.359 1 81.5 117 GLU B C 1
ATOM 2237 O O . GLU B 1 117 ? 12.82 -14.352 -13.938 1 81.5 117 GLU B O 1
ATOM 2242 N N . HIS B 1 118 ? 13.094 -12.188 -13.953 1 79.12 118 HIS B N 1
ATOM 2243 C CA . HIS B 1 118 ? 13.391 -12.164 -15.375 1 79.12 118 HIS B CA 1
ATOM 2244 C C . HIS B 1 118 ? 14.688 -12.898 -15.688 1 79.12 118 HIS B C 1
ATOM 2246 O O . HIS B 1 118 ? 14.789 -13.578 -16.703 1 79.12 118 HIS B O 1
ATOM 2252 N N . LEU B 1 119 ? 15.555 -12.719 -14.82 1 80 119 LEU B N 1
ATOM 2253 C CA . LEU B 1 119 ? 16.844 -13.359 -15.039 1 80 119 LEU B CA 1
ATOM 2254 C C . LEU B 1 119 ? 16.766 -14.859 -14.75 1 80 119 LEU B C 1
ATOM 2256 O O . LEU B 1 119 ? 17.547 -15.641 -15.305 1 80 119 LEU B O 1
ATOM 2260 N N . SER B 1 120 ? 15.883 -15.211 -13.812 1 73.94 120 SER B N 1
ATOM 2261 C CA . SER B 1 120 ? 15.773 -16.625 -13.453 1 73.94 120 SER B CA 1
ATOM 2262 C C . SER B 1 120 ? 15.125 -17.438 -14.578 1 73.94 120 SER B C 1
ATOM 2264 O O . SER B 1 120 ? 15.266 -18.656 -14.633 1 73.94 120 SER B O 1
ATOM 2266 N N . ASN B 1 121 ? 14.742 -16.781 -15.68 1 59.78 121 ASN B N 1
ATOM 2267 C CA . ASN B 1 121 ? 14.312 -17.391 -16.922 1 59.78 121 ASN B CA 1
ATOM 2268 C C . ASN B 1 121 ? 13.195 -18.406 -16.703 1 59.78 121 ASN B C 1
ATOM 2270 O O . ASN B 1 121 ? 13.148 -19.438 -17.359 1 59.78 121 ASN B O 1
ATOM 2274 N N . GLU B 1 122 ? 12.508 -18.344 -15.633 1 59.28 122 GLU B N 1
ATOM 2275 C CA . GLU B 1 122 ? 11.508 -19.375 -15.414 1 59.28 122 GLU B CA 1
ATOM 2276 C C . GLU B 1 122 ? 10.242 -19.094 -16.219 1 59.28 122 GLU B C 1
ATOM 2278 O O . GLU B 1 122 ? 9.281 -19.875 -16.172 1 59.28 122 GLU B O 1
ATOM 2283 N N . GLY B 1 123 ? 10.359 -18.188 -17.219 1 58.62 123 GLY B N 1
ATOM 2284 C CA . GLY B 1 123 ? 9.273 -17.938 -18.156 1 58.62 123 GLY B CA 1
ATOM 2285 C C . GLY B 1 123 ? 8.031 -17.375 -17.484 1 58.62 123 GLY B C 1
ATOM 2286 O O . GLY B 1 123 ? 6.938 -17.438 -18.047 1 58.62 123 GLY B O 1
ATOM 2287 N N . ILE B 1 124 ? 8.055 -17.109 -16.203 1 56.47 124 ILE B N 1
ATOM 2288 C CA . ILE B 1 124 ? 6.875 -16.641 -15.484 1 56.47 124 ILE B CA 1
ATOM 2289 C C . ILE B 1 124 ? 6.504 -15.242 -15.945 1 56.47 124 ILE B C 1
ATOM 2291 O O . ILE B 1 124 ? 5.324 -14.93 -16.141 1 56.47 124 ILE B O 1
ATOM 2295 N N . VAL B 1 125 ? 7.352 -14.336 -16.031 1 56.22 125 VAL B N 1
ATOM 2296 C CA . VAL B 1 125 ? 7.086 -13.016 -16.594 1 56.22 125 VAL B CA 1
ATOM 2297 C C . VAL B 1 125 ? 7.148 -13.086 -18.109 1 56.22 125 VAL B C 1
ATOM 2299 O O . VAL B 1 125 ? 8.219 -13.305 -18.688 1 56.22 125 VAL B O 1
ATOM 2302 N N . ASP B 1 126 ? 5.977 -13.555 -18.703 1 54 126 ASP B N 1
ATOM 2303 C CA . ASP B 1 126 ? 5.863 -13.859 -20.125 1 54 126 ASP B CA 1
ATOM 2304 C C . ASP B 1 126 ? 6.277 -12.664 -20.984 1 54 126 ASP B C 1
ATOM 2306 O O . ASP B 1 126 ? 5.941 -11.523 -20.656 1 54 126 ASP B O 1
ATOM 2310 N N . GLY B 1 127 ? 7.059 -13.094 -21.969 1 57.41 127 GLY B N 1
ATOM 2311 C CA . GLY B 1 127 ? 7.426 -12.359 -23.172 1 57.41 127 GLY B CA 1
ATOM 2312 C C . GLY B 1 127 ? 8.477 -11.297 -22.922 1 57.41 127 GLY B C 1
ATOM 2313 O O . GLY B 1 127 ? 8.484 -10.648 -21.875 1 57.41 127 GLY B O 1
ATOM 2314 N N . LYS B 1 128 ? 9.617 -11.398 -23.422 1 59.12 128 LYS B N 1
ATOM 2315 C CA . LYS B 1 128 ? 10.82 -10.578 -23.359 1 59.12 128 LYS B CA 1
ATOM 2316 C C . LYS B 1 128 ? 10.469 -9.094 -23.312 1 59.12 128 LYS B C 1
ATOM 2318 O O . LYS B 1 128 ? 10.969 -8.359 -22.453 1 59.12 128 LYS B O 1
ATOM 2323 N N . PHE B 1 129 ? 9.375 -8.844 -24.062 1 62.59 129 PHE B N 1
ATOM 2324 C CA . PHE B 1 129 ? 9.125 -7.414 -24.219 1 62.59 129 PHE B CA 1
ATOM 2325 C C . PHE B 1 129 ? 8.344 -6.867 -23.031 1 62.59 129 PHE B C 1
ATOM 2327 O O . PHE B 1 129 ? 8.695 -5.824 -22.484 1 62.59 129 PHE B O 1
ATOM 2334 N N . PHE B 1 130 ? 7.336 -7.641 -22.516 1 65.75 130 PHE B N 1
ATOM 2335 C CA . PHE B 1 130 ? 6.496 -7.145 -21.438 1 65.75 130 PHE B CA 1
ATOM 2336 C C . PHE B 1 130 ? 7.262 -7.141 -20.125 1 65.75 130 PHE B C 1
ATOM 2338 O O . PHE B 1 130 ? 7.086 -6.242 -19.297 1 65.75 130 PHE B O 1
ATOM 2345 N N . GLY B 1 131 ? 8.125 -8.102 -20.078 1 70 131 GLY B N 1
ATOM 2346 C CA . GLY B 1 131 ? 8.961 -8.141 -18.891 1 70 131 GLY B CA 1
ATOM 2347 C C . GLY B 1 131 ? 9.922 -6.969 -18.797 1 70 131 GLY B C 1
ATOM 2348 O O . GLY B 1 131 ? 10.039 -6.34 -17.734 1 70 131 GLY B O 1
ATOM 2349 N N . VAL B 1 132 ? 10.445 -6.598 -19.938 1 76.62 132 VAL B N 1
ATOM 2350 C CA . VAL B 1 132 ? 11.438 -5.523 -19.984 1 76.62 132 VAL B CA 1
ATOM 2351 C C . VAL B 1 132 ? 10.742 -4.18 -19.75 1 76.62 132 VAL B C 1
ATOM 2353 O O . VAL B 1 132 ? 11.297 -3.295 -19.094 1 76.62 132 VAL B O 1
ATOM 2356 N N . MET B 1 133 ? 9.547 -4.074 -20.266 1 80.81 133 MET B N 1
ATOM 2357 C CA . MET B 1 133 ? 8.805 -2.834 -20.078 1 80.81 133 MET B CA 1
ATOM 2358 C C . MET B 1 133 ? 8.453 -2.617 -18.609 1 80.81 133 MET B C 1
ATOM 2360 O O . MET B 1 133 ? 8.562 -1.501 -18.109 1 80.81 133 MET B O 1
ATOM 2364 N N . LYS B 1 134 ? 8.125 -3.658 -18 1 81.81 134 LYS B N 1
ATOM 2365 C CA . LYS B 1 134 ? 7.812 -3.566 -16.578 1 81.81 134 LYS B CA 1
ATOM 2366 C C . LYS B 1 134 ? 9.031 -3.137 -15.773 1 81.81 134 LYS B C 1
ATOM 2368 O O . LYS B 1 134 ? 8.93 -2.281 -14.891 1 81.81 134 LYS B O 1
ATOM 2373 N N . ILE B 1 135 ? 10.086 -3.689 -16.109 1 86.94 135 ILE B N 1
ATOM 2374 C CA . ILE B 1 135 ? 11.328 -3.363 -15.422 1 86.94 135 ILE B CA 1
ATOM 2375 C C . ILE B 1 135 ? 11.68 -1.897 -15.664 1 86.94 135 ILE B C 1
ATOM 2377 O O . ILE B 1 135 ? 12.062 -1.183 -14.734 1 86.94 135 ILE B O 1
ATOM 2381 N N . ALA B 1 136 ? 11.477 -1.468 -16.906 1 89.25 136 ALA B N 1
ATOM 2382 C CA . ALA B 1 136 ? 11.812 -0.093 -17.266 1 89.25 136 ALA B CA 1
ATOM 2383 C C . ALA B 1 136 ? 10.953 0.903 -16.484 1 89.25 136 ALA B C 1
ATOM 2385 O O . ALA B 1 136 ? 11.461 1.898 -15.969 1 89.25 136 ALA B O 1
ATOM 2386 N N . VAL B 1 137 ? 9.672 0.601 -16.375 1 87.81 137 VAL B N 1
ATOM 2387 C CA . VAL B 1 137 ? 8.75 1.489 -15.68 1 87.81 137 VAL B CA 1
ATOM 2388 C C . VAL B 1 137 ? 9.094 1.52 -14.195 1 87.81 137 VAL B C 1
ATOM 2390 O O . VAL B 1 137 ? 9.156 2.592 -13.586 1 87.81 137 VAL B O 1
ATOM 2393 N N . MET B 1 138 ? 9.367 0.36 -13.633 1 91.56 138 MET B N 1
ATOM 2394 C CA . MET B 1 138 ? 9.68 0.278 -12.203 1 91.56 138 MET B CA 1
ATOM 2395 C C . MET B 1 138 ? 11 0.977 -11.898 1 91.56 138 MET B C 1
ATOM 2397 O O . MET B 1 138 ? 11.125 1.648 -10.875 1 91.56 138 MET B O 1
ATOM 2401 N N . MET B 1 139 ? 11.883 0.825 -12.805 1 93.19 139 MET B N 1
ATOM 2402 C CA . MET B 1 139 ? 13.164 1.507 -12.648 1 93.19 139 MET B CA 1
ATOM 2403 C C . MET B 1 139 ? 12.992 3.018 -12.758 1 93.19 139 MET B C 1
ATOM 2405 O O . MET B 1 139 ? 13.609 3.773 -12 1 93.19 139 MET B O 1
ATOM 2409 N N . GLY B 1 140 ? 12.188 3.395 -13.742 1 93.31 140 GLY B N 1
ATOM 2410 C CA . GLY B 1 140 ? 11.898 4.812 -13.859 1 93.31 140 GLY B CA 1
ATOM 2411 C C . GLY B 1 140 ? 11.273 5.402 -12.609 1 93.31 140 GLY B C 1
ATOM 2412 O O . GLY B 1 140 ? 11.656 6.488 -12.172 1 93.31 140 GLY B O 1
ATOM 2413 N N . LEU B 1 141 ? 10.398 4.668 -11.992 1 93.94 141 LEU B N 1
ATOM 2414 C CA . LEU B 1 141 ? 9.758 5.121 -10.758 1 93.94 141 LEU B CA 1
ATOM 2415 C C . LEU B 1 141 ? 10.75 5.121 -9.602 1 93.94 141 LEU B C 1
ATOM 2417 O O . LEU B 1 141 ? 10.742 6.039 -8.773 1 93.94 141 LEU B O 1
ATOM 2421 N N . THR B 1 142 ? 11.586 4.125 -9.562 1 95.62 142 THR B N 1
ATOM 2422 C CA . THR B 1 142 ? 12.625 4.066 -8.531 1 95.62 142 THR B CA 1
ATOM 2423 C C . THR B 1 142 ? 13.523 5.297 -8.609 1 95.62 142 THR B C 1
ATOM 2425 O O . THR B 1 142 ? 13.758 5.965 -7.602 1 95.62 142 THR B O 1
ATOM 2428 N N . VAL B 1 143 ? 13.938 5.621 -9.781 1 94.31 143 VAL B N 1
ATOM 2429 C CA . VAL B 1 143 ? 14.828 6.758 -9.984 1 94.31 143 VAL B CA 1
ATOM 2430 C C . VAL B 1 143 ? 14.078 8.062 -9.703 1 94.31 143 VAL B C 1
ATOM 2432 O O . VAL B 1 143 ? 14.633 8.977 -9.094 1 94.31 143 VAL B O 1
ATOM 2435 N N . GLY B 1 144 ? 12.852 8.156 -10.164 1 92.75 144 GLY B N 1
ATOM 2436 C CA . GLY B 1 144 ? 12.047 9.344 -9.914 1 92.75 144 GLY B CA 1
ATOM 2437 C C . GLY B 1 144 ? 11.875 9.641 -8.438 1 92.75 144 GLY B C 1
ATOM 2438 O O . GLY B 1 144 ? 12.18 10.742 -7.98 1 92.75 144 GLY B O 1
ATOM 2439 N N . TYR B 1 145 ? 11.43 8.672 -7.707 1 95.81 145 TYR B N 1
ATOM 2440 C CA . TYR B 1 145 ? 11.242 8.875 -6.273 1 95.81 145 TYR B CA 1
ATOM 2441 C C . TYR B 1 145 ? 12.578 8.992 -5.555 1 95.81 145 TYR B C 1
ATOM 2443 O O . TYR B 1 145 ? 12.695 9.703 -4.551 1 95.81 145 TYR B O 1
ATOM 2451 N N . GLY B 1 146 ? 13.547 8.289 -6.066 1 94.94 146 GLY B N 1
ATOM 2452 C CA . GLY B 1 146 ? 14.883 8.422 -5.5 1 94.94 146 GLY B CA 1
ATOM 2453 C C . GLY B 1 146 ? 15.461 9.812 -5.648 1 94.94 146 GLY B C 1
ATOM 2454 O O . GLY B 1 146 ? 16.109 10.32 -4.73 1 94.94 146 GLY B O 1
ATOM 2455 N N . TRP B 1 147 ? 15.219 10.375 -6.742 1 92.56 147 TRP B N 1
ATOM 2456 C CA . TRP B 1 147 ? 15.672 11.742 -6.977 1 92.56 147 TRP B CA 1
ATOM 2457 C C . TRP B 1 147 ? 15.094 12.695 -5.938 1 92.56 147 TRP B C 1
ATOM 2459 O O . TRP B 1 147 ? 15.82 13.508 -5.363 1 92.56 147 TRP B O 1
ATOM 2469 N N . PHE B 1 148 ? 13.883 12.555 -5.672 1 92.12 148 PHE B N 1
ATOM 2470 C CA . PHE B 1 148 ? 13.227 13.445 -4.723 1 92.12 148 PHE B CA 1
ATOM 2471 C C . PHE B 1 148 ? 13.625 13.102 -3.293 1 92.12 148 PHE B C 1
ATOM 2473 O O . PHE B 1 148 ? 13.656 13.969 -2.422 1 92.12 148 PHE B O 1
ATOM 2480 N N . THR B 1 149 ? 13.945 11.922 -3.057 1 91.12 149 THR B N 1
ATOM 2481 C CA . THR B 1 149 ? 14.328 11.492 -1.718 1 91.12 149 THR B CA 1
ATOM 2482 C C . THR B 1 149 ? 15.719 12.008 -1.359 1 91.12 149 THR B C 1
ATOM 2484 O O . THR B 1 149 ? 15.938 12.484 -0.246 1 91.12 149 THR B O 1
ATOM 2487 N N . PHE B 1 150 ? 16.594 11.977 -2.275 1 91.31 150 PHE B N 1
ATOM 2488 C CA . PHE B 1 150 ? 17.984 12.219 -1.915 1 91.31 150 PHE B CA 1
ATOM 2489 C C . PHE B 1 150 ? 18.453 13.578 -2.424 1 91.31 150 PHE B C 1
ATOM 2491 O O . PHE B 1 150 ? 19.344 14.188 -1.846 1 91.31 150 PHE B O 1
ATOM 2498 N N . PHE B 1 151 ? 17.875 14.148 -3.467 1 86.62 151 PHE B N 1
ATOM 2499 C CA . PHE B 1 151 ? 18.422 15.352 -4.078 1 86.62 151 PHE B CA 1
ATOM 2500 C C . PHE B 1 151 ? 17.484 16.531 -3.889 1 86.62 151 PHE B C 1
ATOM 2502 O O . PHE B 1 151 ? 17.922 17.688 -3.785 1 86.62 151 PHE B O 1
ATOM 2509 N N . GLN B 1 152 ? 16.125 16.328 -3.871 1 86.88 152 GLN B N 1
ATOM 2510 C CA . GLN B 1 152 ? 15.188 17.422 -3.711 1 86.88 152 GLN B CA 1
ATOM 2511 C C . GLN B 1 152 ? 14.086 17.062 -2.719 1 86.88 152 GLN B C 1
ATOM 2513 O O . GLN B 1 152 ? 12.898 17.062 -3.068 1 86.88 152 GLN B O 1
ATOM 2518 N N . PRO B 1 153 ? 14.508 16.828 -1.527 1 83.25 153 PRO B N 1
ATOM 2519 C CA . PRO B 1 153 ? 13.461 16.531 -0.544 1 83.25 153 PRO B CA 1
ATOM 2520 C C . PRO B 1 153 ? 12.586 17.75 -0.234 1 83.25 153 PRO B C 1
ATOM 2522 O O . PRO B 1 153 ? 13.062 18.891 -0.269 1 83.25 153 PRO B O 1
ATOM 2525 N N . PRO B 1 154 ? 11.266 17.438 -0.064 1 83.12 154 PRO B N 1
ATOM 2526 C CA . PRO B 1 154 ? 10.391 18.562 0.295 1 83.12 154 PRO B CA 1
ATOM 2527 C C . PRO B 1 154 ? 10.812 19.25 1.583 1 83.12 154 PRO B C 1
ATOM 2529 O O . PRO B 1 154 ? 11.328 18.609 2.5 1 83.12 154 PRO B O 1
ATOM 2532 N N . ALA B 1 155 ? 10.594 20.562 1.575 1 75.94 155 ALA B N 1
ATOM 2533 C CA . ALA B 1 155 ? 10.977 21.391 2.723 1 75.94 155 ALA B CA 1
ATOM 2534 C C . ALA B 1 155 ? 10.086 21.094 3.926 1 75.94 155 ALA B C 1
ATOM 2536 O O . ALA B 1 155 ? 8.883 20.875 3.773 1 75.94 155 ALA B O 1
ATOM 2537 N N . THR B 1 156 ? 10.688 20.734 5.016 1 72.75 156 THR B N 1
ATOM 2538 C CA . THR B 1 156 ? 9.953 20.531 6.258 1 72.75 156 THR B CA 1
ATOM 2539 C C . THR B 1 156 ? 9.898 21.828 7.074 1 72.75 156 THR B C 1
ATOM 2541 O O . THR B 1 156 ? 10.852 22.594 7.078 1 72.75 156 THR B O 1
ATOM 2544 N N . PHE B 1 157 ? 8.867 22.672 6.945 1 56.47 157 PHE B N 1
ATOM 2545 C CA . PHE B 1 157 ? 8.805 23.875 7.758 1 56.47 157 PHE B CA 1
ATOM 2546 C C . PHE B 1 157 ? 9.023 23.547 9.234 1 56.47 157 PHE B C 1
ATOM 2548 O O . PHE B 1 157 ? 8.281 22.75 9.812 1 56.47 157 PHE B O 1
ATOM 2555 N N . ALA B 1 158 ? 10.195 23.219 9.586 1 46.16 158 ALA B N 1
ATOM 2556 C CA . ALA B 1 158 ? 10.492 23.203 11.016 1 46.16 158 ALA B CA 1
ATOM 2557 C C . ALA B 1 158 ? 9.742 24.328 11.734 1 46.16 158 ALA B C 1
ATOM 2559 O O . ALA B 1 158 ? 9.789 25.484 11.32 1 46.16 158 ALA B O 1
ATOM 2560 N N . LEU B 1 159 ? 8.57 24.312 12.242 1 41.06 159 LEU B N 1
ATOM 2561 C CA . LEU B 1 159 ? 8.273 25.281 13.297 1 41.06 159 LEU B CA 1
ATOM 2562 C C . LEU B 1 159 ? 9.547 25.719 14.008 1 41.06 159 LEU B C 1
ATOM 2564 O O . LEU B 1 159 ? 10.289 24.875 14.531 1 41.06 159 LEU B O 1
ATOM 2568 N N . ALA B 1 160 ? 10.227 26.75 13.594 1 38.31 160 ALA B N 1
ATOM 2569 C CA . ALA B 1 160 ? 11.18 27.547 14.352 1 38.31 160 ALA B CA 1
ATOM 2570 C C . ALA B 1 160 ? 10.859 27.531 15.844 1 38.31 160 ALA B C 1
ATOM 2572 O O . ALA B 1 160 ? 9.805 28.016 16.266 1 38.31 160 ALA B O 1
ATOM 2573 N N . ALA B 1 161 ? 11.039 26.609 16.703 1 37.84 161 ALA B N 1
ATOM 2574 C CA . ALA B 1 161 ? 11.492 26.984 18.031 1 37.84 161 ALA B CA 1
ATOM 2575 C C . ALA B 1 161 ? 12.289 28.297 17.984 1 37.84 161 ALA B C 1
ATOM 2577 O O . ALA B 1 161 ? 13.438 28.312 17.562 1 37.84 161 ALA B O 1
ATOM 2578 N N . HIS B 1 162 ? 11.953 29.406 17.422 1 35.91 162 HIS B N 1
ATOM 2579 C CA . HIS B 1 162 ? 12.43 30.656 18 1 35.91 162 HIS B CA 1
ATOM 2580 C C . HIS B 1 162 ? 12.773 30.484 19.469 1 35.91 162 HIS B C 1
ATOM 2582 O O . HIS B 1 162 ? 12.008 29.875 20.234 1 35.91 162 HIS B O 1
ATOM 2588 N N . HIS B 1 163 ? 14.07 30.531 19.828 1 32.19 163 HIS B N 1
ATOM 2589 C CA . HIS B 1 163 ? 14.852 30.938 20.984 1 32.19 163 HIS B CA 1
ATOM 2590 C C . HIS B 1 163 ? 14.109 32 21.812 1 32.19 163 HIS B C 1
ATOM 2592 O O . HIS B 1 163 ? 14.117 33.188 21.453 1 32.19 163 HIS B O 1
ATOM 2598 N N . GLN B 1 164 ? 12.883 31.953 22.078 1 25.78 164 GLN B N 1
ATOM 2599 C CA . GLN B 1 164 ? 12.664 32.75 23.281 1 25.78 164 GLN B CA 1
ATOM 2600 C C . GLN B 1 164 ? 13.703 32.406 24.359 1 25.78 164 GLN B C 1
ATOM 2602 O O . GLN B 1 164 ? 13.719 31.312 24.906 1 25.78 164 GLN B O 1
ATOM 2607 N N . TYR B 1 165 ? 15 32.781 24.016 1 24.22 165 TYR B N 1
ATOM 2608 C CA . TYR B 1 165 ? 15.656 33.469 25.125 1 24.22 165 TYR B CA 1
ATOM 2609 C C . TYR B 1 165 ? 14.945 34.781 25.453 1 24.22 165 TYR B C 1
ATOM 2611 O O . TYR B 1 165 ? 14.406 35.438 24.562 1 24.22 165 TYR B O 1
#

InterPro domains:
  IPR059336 Domain of unknown function DUF8292 [PF26941] (18-134)

Organism: Thalassiosira pseudonana (NCBI:txid35128)

Sequence (330 aa):
MSYNQNYNSRGASPPLSYYIQPRQRLNTLLAVHSVSSFIIGALGYLNPNTASLFFSVESPREMGVARVLSRLYCALIFAQGIMIWRARKINDGEIKRAFILAYFVCFLFSTVAVIMEHLSNEGIVDGKFFGVMKIAVMMGLTVGYGWFTFFQPPATFALAAHHQYMSYNQNYNSRGASPPLSYYIQPRQRLNTLLAVHSVSSFIIGALGYLNPNTASLFFSVESPREMGVARVLSRLYCALIFAQGIMIWRARKINDGEIKRAFILAYFVCFLFSTVAVIMEHLSNEGIVDGKFFGVMKIAVMMGLTVGYGWFTFFQPPATFALAAHHQY

Solvent-accessible surface area (backbone atoms only — not comparable to full-atom values): 17149 Å² total; per-residue (Å²): 138,83,77,75,63,72,72,69,71,58,78,70,71,74,58,68,64,66,60,47,49,60,51,49,52,49,45,48,52,42,50,52,51,13,54,48,20,41,50,52,10,49,50,29,44,77,35,35,67,54,50,48,73,56,27,59,65,88,44,74,66,37,42,48,51,47,29,52,55,38,25,44,38,14,25,48,35,28,22,44,15,46,36,36,55,51,52,65,73,48,90,48,21,60,60,50,42,32,47,35,42,20,48,19,54,21,27,44,51,34,32,53,49,52,50,52,51,59,67,63,62,71,58,34,55,41,53,74,64,59,42,47,50,50,44,50,53,30,44,50,48,18,50,53,28,38,44,36,51,74,76,54,55,58,66,55,78,66,78,71,77,68,74,80,116,136,84,74,75,60,72,70,68,70,57,78,71,70,72,58,68,64,66,59,48,49,59,51,49,52,49,44,48,53,40,50,53,52,14,54,48,20,40,50,50,10,48,49,29,44,76,36,36,66,55,51,48,73,55,27,58,63,86,43,74,68,36,42,50,50,47,28,53,54,37,27,44,38,14,23,48,35,28,22,46,16,48,35,36,55,50,52,65,73,48,91,49,19,60,61,52,41,34,47,34,43,21,47,19,53,20,28,42,51,34,32,52,51,52,52,53,50,59,68,61,61,72,58,36,56,40,55,76,63,57,41,48,50,50,44,52,52,32,44,50,47,18,51,54,28,38,44,35,53,75,76,55,55,59,66,56,78,65,78,72,77,68,75,81,116

pLDDT: mean 77.82, std 19.76, range [24.19, 97.5]

Radius of gyration: 24.45 Å; Cα contacts (8 Å, |Δi|>4): 398; chains: 2; bounding box: 73×83×64 Å

Secondary structure (DSSP, 8-state):
----SGGG-------HHHHHHHHHHHHHHHHHHHHHHHHHHHHHHH-GGGGGGTS---SHHHHHHHHHHHHHHHHHHHHHHHHHHHHHH---HHHHHHHHHHHHHHHHHHHHHHHHHHHHT-S-S-SHHHHHHHHHHHHHHHHHHHHHHHTSPPP----------/---SSGGG-------HHHHHHHHHHHHHHHHHHHHHHHHHHHHHHH-GGGHHHHS---SHHHHHHHHHHHHHHHHHHHHHHHHHHHHHH---HHHHHHHHHHHHHHHHHHHHHHHHHHHHT-S-S-SHHHHHHHHHHHHHHHHHHHHHHHTSPPP----------

Foldseek 3Di:
DCPPPPPPPPPPPPPPCVQVVVLVVLLVVLLVQLVVLQVQLVCCLVDVCVVCVFWVDDDPVSSVVSNVVSNVVSPVSNVSSVVSVVVSPDLALVVSLVVLVVQLVVLVVVLVVLVVVVVVVPCTRPDPVSSVVVSVVSVVSNVVSVCCNPPNRGDHPPPPPPPPD/DPPVPPVVPPPPPPPPCVQVVVLVVLLVVLLVQLVVLQVQLVCCLVDVCVVCVFWVDDDPVSSVVSNVVSNVVSPVSNVSSVVSVVVSVDLALVVSLVVLVVQLVVLVVVLVVLVVVVVVVPCTRPDPVSSVVVSVVSVVSNVVSVCCNPPNRRDHPPPPPPPPD